Protein AF-A0A7S3W1P3-F1 (afdb_monomer)

Radius of gyration: 16.98 Å; Cα contacts (8 Å, |Δi|>4): 413; chains: 1; bounding box: 38×38×61 Å

Secondary structure (DSSP, 8-state):
--PPEEEEEE-TTSSEEEEEE----S---TT--HHHHHHH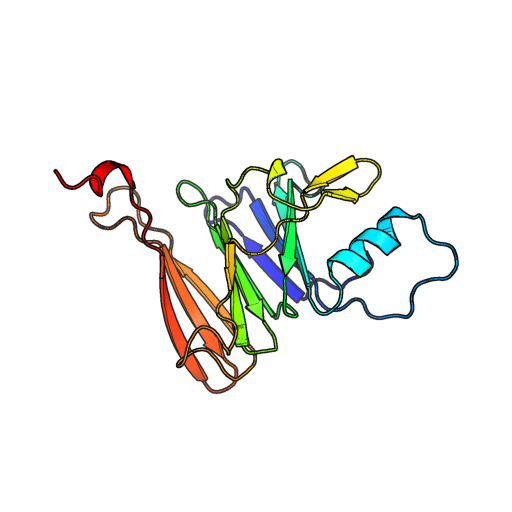HHTTTSEEEEEEETTBTTS-SEEEEESS-EEEEEE--SS--EEEEEETTS-EEEEETTS-GGGSEEEEETTEEEEEEPPSEE--TTT-TTS--S-EEEEEEEPPPTT-S---EEEEEEETT--EEEEEE----GGGG---

Organism: NCBI:txid141414

Nearest PDB structures (foldseek):
  8rgh-assembly1_C  TM=8.452E-01  e=3.380E-10  Homo sapiens
  8j07-assembly1_m2  TM=7.632E-01  e=1.599E-07  Homo sapiens
  7kzn-assembly1_D  TM=7.803E-01  e=1.690E-07  Chlamydomonas reinhardtii
  8glv-assembly1_Aa  TM=7.795E-01  e=3.288E-07  Chlamydomonas reinhardtii
  8bx8-assembly1_E  TM=7.200E-01  e=1.599E-07  Tetrahymena thermophila

Sequence (180 aa):
DARPPVDVAFTADGGSTLVAYGLHDGELPKGKKREDVAMRRACSGGGLLAVWIVHQPTSPWQLLRALGLPTRCAITSTPCRVAFAGSADGSIQMWDLREAGSRHESVMVGGERMALRSPTFCSDGGSLSHGHEAPVVALEVTEPIPGAETTDLVLSSMDASGKLIVWQLLEGDLSLLSLE

Structure (mmCIF, N/CA/C/O backbone):
data_AF-A0A7S3W1P3-F1
#
_entry.id   AF-A0A7S3W1P3-F1
#
loop_
_atom_site.group_PDB
_atom_site.id
_atom_site.type_symbol
_atom_site.label_atom_id
_atom_site.label_alt_id
_atom_site.label_comp_id
_atom_site.label_asym_id
_atom_site.label_entity_id
_atom_site.label_seq_id
_atom_site.pdbx_PDB_ins_code
_atom_site.Cartn_x
_atom_site.Cartn_y
_atom_site.Cartn_z
_atom_site.occupancy
_atom_site.B_iso_or_equiv
_atom_site.auth_seq_id
_atom_site.auth_comp_id
_atom_site.auth_asym_id
_atom_site.auth_atom_id
_atom_site.pdbx_PDB_model_num
ATOM 1 N N . ASP A 1 1 ? -2.086 5.167 -17.890 1.00 60.88 1 ASP A N 1
ATOM 2 C CA . ASP A 1 1 ? -0.736 4.578 -18.017 1.00 60.88 1 ASP A CA 1
ATOM 3 C C . ASP A 1 1 ? -0.888 3.062 -18.129 1.00 60.88 1 ASP A C 1
ATOM 5 O O . ASP A 1 1 ? -1.628 2.515 -17.330 1.00 60.88 1 ASP A O 1
ATOM 9 N N . ALA A 1 2 ? -0.322 2.378 -19.129 1.00 71.62 2 ALA A N 1
ATOM 10 C CA . ALA A 1 2 ? -0.597 0.944 -19.372 1.00 71.62 2 ALA A CA 1
ATOM 11 C C . ALA A 1 2 ? 0.160 0.008 -18.402 1.00 71.62 2 ALA A C 1
ATOM 13 O O . ALA A 1 2 ? 0.767 -0.970 -18.818 1.00 71.62 2 ALA A O 1
ATOM 14 N N . ARG A 1 3 ? 0.203 0.362 -17.113 1.00 85.12 3 ARG A N 1
ATOM 15 C CA . ARG A 1 3 ? 0.816 -0.463 -16.067 1.00 85.12 3 ARG A CA 1
ATOM 16 C C . ARG A 1 3 ? -0.144 -1.605 -15.712 1.00 85.12 3 ARG A C 1
ATOM 18 O O . ARG A 1 3 ? -1.329 -1.325 -15.512 1.00 85.12 3 ARG A O 1
ATOM 25 N N . PRO A 1 4 ? 0.321 -2.859 -15.624 1.00 89.06 4 PRO A N 1
ATOM 26 C CA . PRO A 1 4 ? -0.531 -3.958 -15.202 1.00 89.06 4 PRO A CA 1
ATOM 27 C C . PRO A 1 4 ? -0.864 -3.826 -13.706 1.00 89.06 4 PRO A C 1
ATOM 29 O O . PRO A 1 4 ? 0.009 -3.423 -12.925 1.00 89.06 4 PRO A O 1
ATOM 32 N N . PRO A 1 5 ? -2.098 -4.152 -13.285 1.00 94.44 5 PRO A N 1
ATOM 33 C CA . PRO A 1 5 ? -2.394 -4.334 -11.872 1.00 94.44 5 PRO A CA 1
ATOM 34 C C . PRO A 1 5 ? -1.623 -5.554 -11.352 1.00 94.44 5 PRO A C 1
ATOM 36 O O . PRO A 1 5 ? -1.561 -6.584 -12.022 1.00 94.44 5 PRO A O 1
ATOM 39 N N . VAL A 1 6 ? -1.020 -5.421 -10.174 1.00 95.62 6 VAL A N 1
ATOM 40 C CA . VAL A 1 6 ? -0.221 -6.479 -9.528 1.00 95.62 6 VAL A CA 1
ATOM 41 C C . VAL A 1 6 ? -0.841 -6.970 -8.228 1.00 95.62 6 VAL A C 1
ATOM 43 O O . VAL A 1 6 ? -0.583 -8.102 -7.831 1.00 95.62 6 VAL A O 1
ATOM 46 N N . ASP A 1 7 ? -1.665 -6.137 -7.592 1.00 97.94 7 ASP A N 1
ATOM 47 C CA . ASP A 1 7 ? -2.426 -6.501 -6.405 1.00 97.94 7 ASP A CA 1
ATOM 48 C C . ASP A 1 7 ? -3.646 -5.587 -6.225 1.00 97.94 7 ASP A C 1
ATOM 50 O O . ASP A 1 7 ? -3.702 -4.482 -6.783 1.00 97.94 7 ASP A O 1
ATOM 54 N N . VAL A 1 8 ? -4.624 -6.057 -5.452 1.00 97.56 8 VAL A N 1
ATOM 55 C CA . VAL A 1 8 ? -5.847 -5.322 -5.130 1.00 97.56 8 VAL A CA 1
ATOM 56 C C . VAL A 1 8 ? -6.277 -5.589 -3.689 1.00 97.56 8 VAL A C 1
ATOM 58 O O . VAL A 1 8 ? -6.327 -6.734 -3.253 1.00 97.56 8 VAL A O 1
ATOM 61 N N . ALA A 1 9 ? -6.645 -4.532 -2.970 1.00 97.50 9 ALA A N 1
ATOM 62 C CA . ALA A 1 9 ? -7.161 -4.604 -1.608 1.00 97.50 9 ALA A CA 1
ATOM 63 C C . ALA A 1 9 ? -8.474 -3.829 -1.474 1.00 97.50 9 ALA A C 1
ATOM 65 O O . ALA A 1 9 ? -8.728 -2.874 -2.210 1.00 97.50 9 ALA A O 1
ATOM 66 N N . PHE A 1 10 ? -9.302 -4.225 -0.514 1.00 95.50 10 PHE A N 1
ATOM 67 C CA . PHE A 1 10 ? -10.610 -3.628 -0.257 1.00 95.50 10 PHE A CA 1
ATOM 68 C C . PHE A 1 10 ? -10.660 -3.099 1.168 1.00 95.50 10 PHE A C 1
ATOM 70 O O . PHE A 1 10 ? -10.091 -3.709 2.071 1.00 95.50 10 PHE A O 1
ATOM 77 N N . THR A 1 11 ? -11.357 -1.985 1.367 1.00 94.44 11 THR A N 1
ATOM 78 C CA . THR A 1 11 ? -11.706 -1.534 2.715 1.00 94.44 11 THR A CA 1
ATOM 79 C C . THR A 1 11 ? -12.702 -2.505 3.349 1.00 94.44 11 THR A C 1
ATOM 81 O O . THR A 1 11 ? -13.508 -3.115 2.643 1.00 94.44 11 THR A O 1
ATOM 84 N N . ALA A 1 12 ? -12.684 -2.636 4.679 1.00 89.75 12 ALA A N 1
ATOM 85 C CA . ALA A 1 12 ? -13.577 -3.551 5.398 1.00 89.75 12 ALA A CA 1
ATOM 86 C C . ALA A 1 12 ? -15.075 -3.271 5.148 1.00 89.75 12 ALA A C 1
ATOM 88 O O . ALA A 1 12 ? -15.893 -4.189 5.135 1.00 89.75 12 ALA A O 1
ATOM 89 N N . ASP A 1 13 ? -15.430 -2.006 4.901 1.00 90.12 13 ASP A N 1
ATOM 90 C CA . ASP A 1 13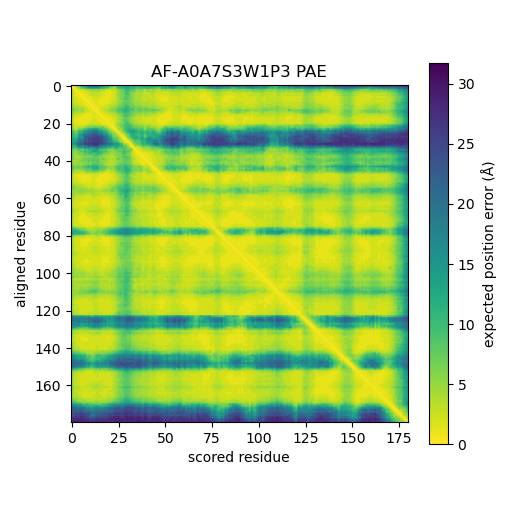 ? -16.787 -1.568 4.552 1.00 90.12 13 ASP A CA 1
ATOM 91 C C . ASP A 1 13 ? -17.176 -1.827 3.080 1.00 90.12 13 ASP A C 1
ATOM 93 O O . ASP A 1 13 ? -18.323 -1.601 2.694 1.00 90.12 13 ASP A O 1
ATOM 97 N N . GLY A 1 14 ? -16.235 -2.272 2.239 1.00 89.81 14 GLY A N 1
ATOM 98 C CA . GLY A 1 14 ? -16.427 -2.494 0.805 1.00 89.81 14 GLY A CA 1
ATOM 99 C C . GLY A 1 14 ? -16.652 -1.222 -0.023 1.00 89.81 14 GLY A C 1
ATOM 100 O O . GLY A 1 14 ? -16.982 -1.317 -1.205 1.00 89.81 14 GLY A O 1
ATOM 101 N N . GLY A 1 15 ? -16.499 -0.030 0.561 1.00 91.94 15 GLY A N 1
ATOM 102 C CA . GLY A 1 15 ? -16.766 1.242 -0.114 1.00 91.94 15 GLY A CA 1
ATOM 103 C C . GLY A 1 15 ? -15.652 1.686 -1.063 1.00 91.94 15 GLY A C 1
ATOM 104 O O . GLY A 1 15 ? -15.905 2.440 -2.010 1.00 91.94 15 GLY A O 1
ATOM 105 N N . SER A 1 16 ? -14.420 1.229 -0.824 1.00 94.56 16 SER A N 1
ATOM 106 C CA . SER A 1 16 ? -13.240 1.609 -1.599 1.00 94.56 16 SER A CA 1
ATOM 107 C C . SER A 1 16 ? -12.328 0.423 -1.905 1.00 94.56 16 SER A C 1
ATOM 109 O O . SER A 1 16 ? -12.284 -0.580 -1.193 1.00 94.56 16 SER A O 1
ATOM 111 N N . THR A 1 17 ? -11.555 0.572 -2.974 1.00 96.62 17 THR A N 1
ATOM 112 C CA . THR A 1 17 ? -10.569 -0.408 -3.427 1.00 96.62 17 THR A CA 1
ATOM 113 C C . THR A 1 17 ? -9.237 0.287 -3.663 1.00 96.62 17 THR A C 1
ATOM 115 O O . THR A 1 17 ? -9.187 1.347 -4.284 1.00 96.62 17 THR A O 1
ATOM 118 N N . LEU A 1 18 ? -8.148 -0.318 -3.207 1.00 98.06 18 LEU A N 1
ATOM 119 C CA . LEU A 1 18 ? -6.789 0.077 -3.547 1.00 98.06 18 LEU A CA 1
ATOM 120 C C . LEU A 1 18 ? -6.264 -0.871 -4.619 1.00 98.06 18 LEU A C 1
ATOM 122 O O . LEU A 1 18 ? -6.257 -2.081 -4.423 1.00 98.06 18 LEU A O 1
ATOM 126 N N . VAL A 1 19 ? -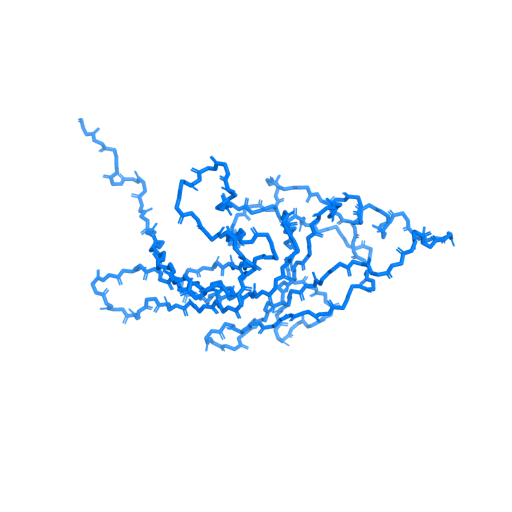5.820 -0.326 -5.746 1.00 97.69 19 VAL A N 1
ATOM 127 C CA . VAL A 1 19 ? -5.183 -1.107 -6.810 1.00 97.69 19 VAL A CA 1
ATOM 128 C C . VAL A 1 19 ? -3.723 -0.705 -6.891 1.00 97.69 19 VAL A C 1
ATOM 130 O O . VAL A 1 19 ? -3.421 0.474 -7.090 1.00 97.69 19 VAL A O 1
ATOM 133 N N . ALA A 1 20 ? -2.825 -1.678 -6.763 1.00 97.31 20 ALA A N 1
ATOM 134 C CA . ALA A 1 20 ? -1.402 -1.492 -6.991 1.00 97.31 20 ALA A CA 1
ATOM 135 C C . ALA A 1 20 ? -1.049 -1.825 -8.441 1.00 97.31 20 ALA A C 1
ATOM 137 O O . ALA A 1 20 ? -1.462 -2.852 -8.982 1.00 97.31 20 ALA A O 1
ATOM 138 N N . TYR A 1 21 ? -0.251 -0.965 -9.066 1.00 94.25 21 TYR A N 1
ATOM 139 C CA . TYR A 1 21 ? 0.207 -1.115 -10.439 1.00 94.25 21 TYR A CA 1
ATOM 140 C C . TYR A 1 21 ? 1.722 -1.288 -10.482 1.00 94.25 21 TYR A C 1
ATOM 142 O O . TYR A 1 21 ? 2.475 -0.527 -9.865 1.00 94.25 21 TYR A O 1
ATOM 150 N N . GLY A 1 22 ? 2.156 -2.282 -11.253 1.00 86.31 22 GLY A N 1
ATOM 151 C CA . GLY A 1 22 ? 3.559 -2.643 -11.396 1.00 86.31 22 GLY A CA 1
ATOM 152 C C . GLY A 1 22 ? 4.363 -1.679 -12.270 1.00 86.31 22 GLY A C 1
ATOM 153 O O . GLY A 1 22 ? 3.968 -0.539 -12.557 1.00 86.31 22 GLY A O 1
ATOM 154 N N . LEU A 1 23 ? 5.523 -2.165 -12.715 1.00 82.62 23 LEU A N 1
ATOM 155 C CA . LEU A 1 23 ? 6.358 -1.451 -13.673 1.00 82.62 23 LEU A CA 1
ATOM 156 C C . LEU A 1 23 ? 5.555 -1.188 -14.950 1.00 82.62 23 LEU A C 1
ATOM 158 O O . LEU A 1 23 ? 4.771 -2.019 -15.411 1.00 82.62 23 LEU A O 1
ATOM 162 N N . HIS A 1 24 ? 5.773 -0.023 -15.542 1.00 74.06 24 HIS A N 1
ATOM 163 C CA . HIS A 1 24 ? 5.350 0.176 -16.911 1.00 74.06 24 HIS A CA 1
ATOM 164 C C . HIS A 1 24 ? 6.253 -0.641 -17.842 1.00 74.06 24 HIS A C 1
ATOM 166 O O . HIS A 1 24 ? 7.443 -0.352 -17.933 1.00 74.06 24 HIS A O 1
ATOM 172 N N . ASP A 1 25 ? 5.693 -1.638 -18.521 1.00 61.28 25 ASP A N 1
ATOM 173 C CA . ASP A 1 25 ? 6.418 -2.419 -19.520 1.00 61.28 25 ASP A CA 1
ATOM 174 C C . ASP A 1 25 ? 6.366 -1.681 -20.871 1.00 61.28 25 ASP A C 1
ATOM 176 O O . ASP A 1 25 ? 5.295 -1.509 -21.458 1.00 61.28 25 ASP A O 1
ATOM 180 N N . GLY A 1 26 ? 7.506 -1.146 -21.321 1.00 59.91 26 GLY A N 1
ATOM 181 C CA . GLY A 1 26 ? 7.652 -0.534 -22.647 1.00 59.91 26 GLY A CA 1
ATOM 182 C C . GLY A 1 26 ? 8.425 0.790 -22.701 1.00 59.91 26 GLY A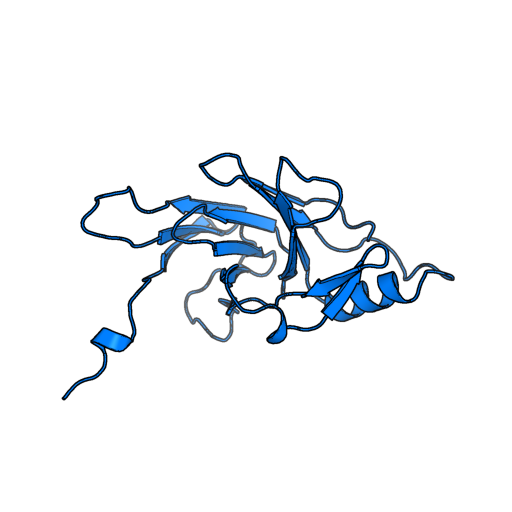 C 1
ATOM 183 O O . GLY A 1 26 ? 8.404 1.604 -21.773 1.00 59.91 26 GLY A O 1
ATOM 184 N N . GLU A 1 27 ? 9.082 1.035 -23.844 1.00 54.19 27 GLU A N 1
ATOM 185 C CA . GLU A 1 27 ? 9.690 2.332 -24.170 1.00 54.19 27 GLU A CA 1
ATOM 186 C C . GLU A 1 27 ? 8.647 3.464 -24.126 1.00 54.19 27 GLU A C 1
ATOM 188 O O . GLU A 1 27 ? 7.456 3.252 -24.364 1.00 54.19 27 GLU A O 1
ATOM 193 N N . LEU A 1 28 ? 9.088 4.697 -23.844 1.00 54.19 28 LEU A N 1
ATOM 194 C CA . LEU A 1 28 ? 8.260 5.903 -23.970 1.00 54.19 28 LEU A CA 1
ATOM 195 C C . LEU A 1 28 ? 7.605 5.939 -25.370 1.00 54.19 28 LEU A C 1
ATOM 197 O O . LEU A 1 28 ? 8.324 6.111 -26.356 1.00 54.19 28 LEU A O 1
ATOM 201 N N . PRO A 1 29 ? 6.268 5.813 -25.505 1.00 48.00 29 PRO A N 1
ATOM 202 C CA . PRO A 1 29 ? 5.630 5.812 -26.810 1.00 48.00 29 PRO A CA 1
ATOM 203 C C . PRO A 1 29 ? 5.873 7.149 -27.501 1.00 48.00 29 PRO A C 1
ATOM 205 O O . PRO A 1 29 ? 5.568 8.213 -26.950 1.00 48.00 29 PRO A O 1
ATOM 208 N N . LYS A 1 30 ? 6.406 7.103 -28.722 1.00 42.78 30 LYS A N 1
ATOM 209 C CA . LYS A 1 30 ? 6.560 8.288 -29.568 1.00 42.78 30 LYS A CA 1
ATOM 210 C C . LYS A 1 30 ? 5.165 8.860 -29.866 1.00 42.78 30 LYS A C 1
ATOM 212 O O . LYS A 1 30 ? 4.344 8.184 -30.474 1.00 42.78 30 LYS A O 1
ATOM 217 N N . GLY A 1 31 ? 4.896 10.094 -29.422 1.00 57.03 31 GLY A N 1
ATOM 218 C CA . GLY A 1 31 ? 3.680 10.846 -29.777 1.00 57.03 31 GLY A CA 1
ATOM 219 C C . GLY A 1 31 ? 2.560 10.950 -28.726 1.00 57.03 31 GLY A C 1
ATOM 220 O O . GLY A 1 31 ? 1.442 11.302 -29.093 1.00 57.03 31 GLY A O 1
ATOM 221 N N . LYS A 1 32 ? 2.800 10.673 -27.434 1.00 59.12 32 LYS A N 1
ATOM 222 C CA . LYS A 1 32 ? 1.751 10.766 -26.391 1.00 59.12 32 LYS A CA 1
ATOM 223 C C . LYS A 1 32 ? 1.517 12.170 -25.815 1.00 59.12 32 LYS A C 1
ATOM 225 O O . LYS A 1 32 ? 2.412 13.013 -25.786 1.00 59.12 32 LYS A O 1
ATOM 230 N N . LYS A 1 33 ? 0.295 12.382 -25.299 1.00 62.25 33 LYS A N 1
ATOM 231 C CA . LYS A 1 33 ? -0.122 13.577 -24.547 1.00 62.25 33 LYS A CA 1
ATOM 232 C C . LYS A 1 33 ? 0.854 13.854 -23.394 1.00 62.25 33 LYS A C 1
ATOM 234 O O . LYS A 1 33 ? 1.273 12.936 -22.693 1.00 62.25 33 LYS A O 1
ATOM 239 N N . ARG A 1 34 ? 1.175 15.135 -23.176 1.00 72.00 34 ARG A N 1
ATOM 240 C CA . ARG A 1 34 ? 2.114 15.646 -22.152 1.00 72.00 34 ARG A CA 1
ATOM 241 C C . ARG A 1 34 ? 1.889 15.059 -20.747 1.00 72.00 34 ARG A C 1
ATOM 243 O O . ARG A 1 34 ? 2.848 14.902 -19.997 1.00 72.00 34 ARG A O 1
ATOM 250 N N . GLU A 1 35 ? 0.644 14.725 -20.419 1.00 75.19 35 GLU A N 1
ATOM 251 C CA . GLU A 1 35 ? 0.215 14.155 -19.136 1.00 75.19 35 GLU A CA 1
ATOM 252 C C . GLU A 1 35 ? 0.792 12.756 -18.849 1.00 75.19 35 GLU A C 1
ATOM 254 O O . GLU A 1 35 ? 1.353 12.535 -17.777 1.00 75.19 35 GLU A O 1
ATOM 259 N N . ASP A 1 36 ? 0.779 11.846 -19.829 1.00 73.69 36 ASP A N 1
ATOM 260 C CA . ASP A 1 36 ? 1.295 10.477 -19.665 1.00 73.69 36 ASP A CA 1
ATOM 261 C C . ASP A 1 36 ? 2.809 10.479 -19.394 1.00 73.69 36 ASP A C 1
ATOM 263 O O . ASP A 1 36 ? 3.324 9.683 -18.610 1.00 73.69 36 ASP A O 1
ATOM 267 N N . VAL A 1 37 ? 3.537 11.396 -20.036 1.00 76.94 37 VAL A N 1
ATOM 268 C CA . VAL A 1 37 ? 4.985 11.555 -19.843 1.00 76.94 37 VAL A CA 1
ATOM 269 C C . VAL A 1 37 ? 5.290 12.127 -18.459 1.00 76.94 37 VAL A C 1
ATOM 271 O O . VAL A 1 37 ? 6.243 11.684 -17.816 1.00 76.94 37 VAL A O 1
ATOM 274 N N . ALA A 1 38 ? 4.488 13.086 -17.986 1.00 80.62 38 ALA A N 1
ATOM 275 C CA . ALA A 1 38 ? 4.641 13.662 -16.653 1.00 80.62 38 ALA A CA 1
ATOM 276 C C . ALA A 1 38 ? 4.426 12.604 -15.562 1.00 80.62 38 ALA A C 1
ATOM 278 O O . ALA A 1 38 ? 5.283 12.452 -14.695 1.00 80.62 38 ALA A O 1
ATOM 279 N N . MET A 1 39 ? 3.357 11.807 -15.668 1.00 82.25 39 MET A N 1
ATOM 280 C CA . MET A 1 39 ? 3.063 10.729 -14.719 1.00 82.25 39 MET A CA 1
ATOM 281 C C . MET A 1 39 ? 4.202 9.704 -14.632 1.00 82.25 39 MET A C 1
ATOM 283 O O . MET A 1 39 ? 4.603 9.280 -13.551 1.00 82.25 39 MET A O 1
ATOM 287 N N . ARG A 1 40 ? 4.786 9.337 -15.776 1.00 79.81 40 ARG A N 1
ATOM 288 C CA . ARG A 1 40 ? 5.918 8.400 -15.822 1.00 79.81 40 ARG A CA 1
ATOM 289 C C . ARG A 1 40 ? 7.168 8.940 -15.160 1.00 79.81 40 ARG A C 1
ATOM 291 O O . ARG A 1 40 ? 7.831 8.196 -14.451 1.00 79.81 40 ARG A O 1
ATOM 298 N N . ARG A 1 41 ? 7.491 10.214 -15.396 1.00 81.44 41 ARG A N 1
ATOM 299 C CA . ARG A 1 41 ? 8.628 10.869 -14.739 1.00 81.44 41 ARG A CA 1
ATOM 300 C C . ARG A 1 41 ? 8.415 10.932 -13.234 1.00 81.44 41 ARG A C 1
ATOM 302 O O . ARG A 1 41 ? 9.330 10.609 -12.488 1.00 81.44 41 ARG A O 1
ATOM 309 N N . ALA A 1 42 ? 7.206 11.290 -12.812 1.00 82.44 42 ALA A N 1
ATOM 310 C CA . ALA A 1 42 ? 6.873 11.402 -11.402 1.00 82.44 42 ALA A CA 1
ATOM 311 C C . ALA A 1 42 ? 6.927 10.048 -10.673 1.00 82.44 42 ALA A C 1
ATOM 313 O O . ALA A 1 42 ? 7.260 10.019 -9.495 1.00 82.44 42 ALA A O 1
ATOM 314 N N . CYS A 1 43 ? 6.662 8.936 -11.368 1.00 83.25 43 CYS A N 1
ATOM 315 C CA . CYS A 1 43 ? 6.777 7.562 -10.858 1.00 83.25 43 CYS A CA 1
ATOM 316 C C . CYS A 1 43 ? 8.032 6.828 -11.379 1.00 83.25 43 CYS A C 1
ATOM 318 O O . CYS A 1 43 ? 8.014 5.603 -11.520 1.00 83.25 43 CYS A O 1
ATOM 320 N N . SER A 1 44 ? 9.095 7.551 -11.745 1.00 80.31 44 SER A N 1
ATOM 321 C CA . SER A 1 44 ? 10.331 6.945 -12.253 1.00 80.31 44 SER A CA 1
ATOM 322 C C . SER A 1 44 ? 11.047 6.180 -11.140 1.00 80.31 44 SER A C 1
ATOM 324 O O . SER A 1 44 ? 11.2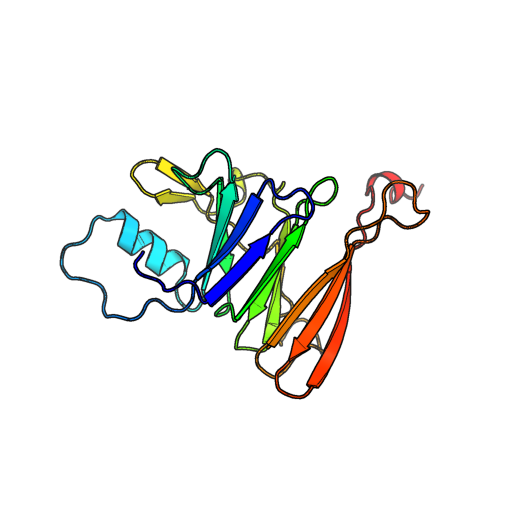97 6.740 -10.079 1.00 80.31 44 SER A O 1
ATOM 326 N N . GLY A 1 45 ? 11.397 4.915 -11.387 1.00 76.75 45 GLY A N 1
ATOM 327 C CA . GLY A 1 45 ? 12.059 4.050 -10.399 1.00 76.75 45 GLY A CA 1
ATOM 328 C C . GLY A 1 45 ? 11.120 3.393 -9.382 1.00 76.75 45 GLY A C 1
ATOM 329 O O . GLY A 1 45 ? 11.572 2.537 -8.633 1.00 76.75 45 GLY A O 1
ATOM 330 N N . GLY A 1 46 ? 9.825 3.725 -9.407 1.00 85.50 46 GLY A N 1
ATOM 331 C CA . GLY A 1 46 ? 8.836 3.199 -8.473 1.00 85.50 46 GLY A CA 1
ATOM 332 C C . GLY A 1 46 ? 7.496 2.842 -9.121 1.00 85.50 46 GLY A C 1
ATOM 333 O O . GLY A 1 46 ? 7.354 2.715 -10.346 1.00 85.50 46 GLY A O 1
ATOM 334 N N . GLY A 1 47 ? 6.491 2.647 -8.275 1.00 90.31 47 GLY A N 1
ATOM 335 C CA . GLY A 1 47 ? 5.157 2.217 -8.673 1.00 90.31 47 GLY A CA 1
ATOM 336 C C . GLY A 1 47 ? 4.077 3.286 -8.567 1.00 90.31 47 GLY A C 1
ATOM 337 O O . GLY A 1 47 ? 4.308 4.452 -8.236 1.00 90.31 47 GLY A O 1
ATOM 338 N N . LEU A 1 48 ? 2.859 2.845 -8.853 1.00 94.69 48 LEU A N 1
ATOM 339 C CA . LEU A 1 48 ? 1.647 3.635 -8.719 1.00 94.69 48 LEU A CA 1
ATOM 340 C C . LEU A 1 48 ? 0.610 2.796 -7.984 1.00 94.69 48 LEU A C 1
ATOM 342 O O . LEU A 1 48 ? 0.436 1.625 -8.305 1.00 94.69 48 LEU A O 1
ATOM 346 N N . LEU A 1 49 ? -0.113 3.402 -7.055 1.00 97.00 49 LEU A N 1
ATOM 347 C CA . LEU A 1 49 ? -1.360 2.862 -6.543 1.00 97.00 49 LEU A CA 1
ATOM 348 C C . LEU A 1 49 ? -2.480 3.870 -6.786 1.00 97.00 49 LEU A C 1
ATOM 350 O O . LEU A 1 49 ? -2.246 5.080 -6.848 1.00 97.00 49 LEU A O 1
ATOM 354 N N . ALA A 1 50 ? -3.700 3.373 -6.931 1.00 96.44 50 ALA A N 1
ATOM 355 C CA . ALA A 1 50 ? -4.881 4.214 -7.042 1.00 96.44 50 ALA A CA 1
ATOM 356 C C . ALA A 1 50 ? -5.967 3.732 -6.088 1.00 96.44 50 ALA A C 1
ATOM 358 O O . ALA A 1 50 ? -6.273 2.539 -6.036 1.00 96.44 50 ALA A O 1
ATOM 359 N N . VAL A 1 51 ? -6.555 4.680 -5.364 1.00 96.81 51 VAL A N 1
ATOM 360 C CA . VAL A 1 51 ? -7.745 4.448 -4.547 1.00 96.81 51 VAL A CA 1
ATOM 361 C C . VAL A 1 51 ? -8.962 4.731 -5.412 1.00 96.81 51 VAL A C 1
ATOM 363 O O . VAL A 1 51 ? -9.096 5.823 -5.964 1.00 96.81 51 VAL A O 1
ATOM 366 N N . TRP A 1 52 ? -9.853 3.758 -5.513 1.00 95.94 52 TRP A N 1
ATOM 367 C CA . TRP A 1 52 ? -11.103 3.829 -6.253 1.00 95.94 52 TRP A CA 1
ATOM 368 C C . TRP A 1 52 ? -12.270 3.779 -5.284 1.00 95.94 52 TRP A C 1
ATOM 370 O O . TRP A 1 52 ? -12.266 2.989 -4.344 1.00 95.94 52 TRP A O 1
ATOM 380 N N . ILE A 1 53 ? -13.282 4.601 -5.539 1.00 94.25 53 ILE A N 1
ATOM 381 C CA . ILE A 1 53 ? -14.554 4.529 -4.826 1.00 94.25 53 ILE A CA 1
ATOM 382 C C . ILE A 1 53 ? -15.484 3.644 -5.649 1.00 94.25 53 ILE A C 1
ATOM 384 O O . ILE A 1 53 ? -15.749 3.940 -6.815 1.00 94.25 53 ILE A O 1
ATOM 388 N N . VAL A 1 54 ? -16.003 2.573 -5.046 1.00 93.25 54 VAL A N 1
ATOM 389 C CA . VAL A 1 54 ? -16.783 1.545 -5.762 1.00 93.25 54 VAL A CA 1
ATOM 390 C C . VAL A 1 54 ? -18.023 2.145 -6.431 1.00 93.25 54 VAL A C 1
ATOM 392 O O . VAL A 1 54 ? -18.363 1.795 -7.558 1.00 93.25 54 VAL A O 1
ATOM 395 N N . HIS A 1 55 ? -18.663 3.113 -5.776 1.00 91.62 55 HIS A N 1
ATOM 396 C CA . HIS A 1 55 ? -19.848 3.790 -6.302 1.00 91.62 55 HIS A CA 1
ATOM 397 C C . HIS A 1 55 ? -19.537 4.967 -7.255 1.00 91.62 55 HIS A C 1
ATOM 399 O O . HIS A 1 55 ? -20.467 5.595 -7.759 1.00 91.62 55 HIS A O 1
ATOM 405 N N . GLN A 1 56 ? -18.259 5.291 -7.505 1.00 91.56 56 GLN A N 1
ATOM 406 C CA . GLN A 1 56 ? -17.808 6.341 -8.437 1.00 91.56 56 GLN A CA 1
ATOM 407 C C . GLN A 1 56 ? -16.527 5.911 -9.193 1.00 91.56 56 GLN A C 1
ATOM 409 O O . GLN A 1 56 ? -15.450 6.457 -8.955 1.00 91.56 56 GLN A O 1
ATOM 414 N N . PRO A 1 57 ? -16.614 4.947 -10.130 1.00 88.19 57 PRO A N 1
ATOM 415 C CA . PRO A 1 57 ? -15.438 4.333 -10.757 1.00 88.19 57 PRO A CA 1
ATOM 416 C C . PRO A 1 57 ? -14.883 5.102 -11.973 1.00 88.19 57 PRO A C 1
ATOM 418 O O . PRO A 1 57 ? -13.979 4.615 -12.645 1.00 88.19 57 PRO A O 1
ATOM 421 N N . THR A 1 58 ? -15.431 6.271 -12.318 1.00 88.06 58 THR A N 1
ATOM 422 C CA . THR A 1 58 ? -15.065 7.009 -13.546 1.00 88.06 58 THR A CA 1
ATOM 423 C C . THR A 1 58 ? -13.653 7.584 -13.513 1.00 88.06 58 THR A C 1
ATOM 425 O O . THR A 1 58 ? -13.014 7.724 -14.554 1.00 88.06 58 THR A O 1
ATOM 428 N N . SER A 1 59 ? -13.160 7.913 -12.325 1.00 88.62 59 SER A N 1
ATOM 429 C CA . SER A 1 59 ? -11.798 8.371 -12.083 1.00 88.62 59 SER A CA 1
ATOM 430 C C . SER A 1 59 ? -11.363 7.904 -10.697 1.00 88.62 59 SER A C 1
ATOM 432 O O . SER A 1 59 ? -12.210 7.771 -9.811 1.00 88.62 59 SER A O 1
ATOM 434 N N . PRO A 1 60 ? -10.062 7.662 -10.478 1.00 92.94 60 PRO A N 1
ATOM 435 C CA . PRO A 1 60 ? -9.586 7.329 -9.148 1.00 92.94 60 PRO A CA 1
ATOM 436 C C . PRO A 1 60 ? -9.876 8.493 -8.200 1.00 92.94 60 PRO A C 1
ATOM 438 O O . PRO A 1 60 ? -9.849 9.659 -8.593 1.00 92.94 60 PRO A O 1
ATOM 441 N N . TRP A 1 61 ? -10.146 8.181 -6.939 1.00 93.62 61 TRP A N 1
ATOM 442 C CA . TRP A 1 61 ? -10.324 9.186 -5.899 1.00 93.62 61 TRP A CA 1
ATOM 443 C C . TRP A 1 61 ? -8.979 9.778 -5.470 1.00 93.62 61 TRP A C 1
ATOM 445 O O . TRP A 1 61 ? -8.862 10.986 -5.269 1.00 93.62 61 TRP A O 1
ATOM 455 N N . GLN A 1 62 ? -7.940 8.942 -5.374 1.00 95.38 62 GLN A N 1
ATOM 456 C CA . GLN A 1 62 ? -6.579 9.366 -5.039 1.00 95.38 62 GLN A CA 1
ATOM 457 C C . GLN A 1 62 ? -5.528 8.565 -5.807 1.00 95.38 62 GLN A C 1
ATOM 459 O O . GLN A 1 62 ? -5.719 7.383 -6.093 1.00 95.38 62 GLN A O 1
ATOM 464 N N . LEU A 1 63 ? -4.400 9.216 -6.104 1.00 96.00 63 LEU A N 1
ATOM 465 C CA . LEU A 1 63 ? -3.226 8.608 -6.726 1.00 96.00 63 LEU A CA 1
ATOM 466 C C . LEU 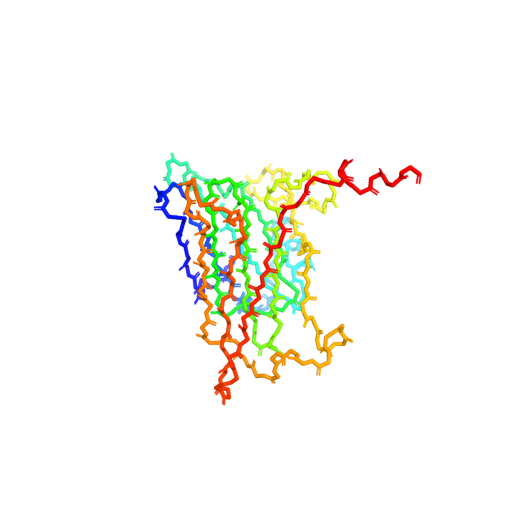A 1 63 ? -2.050 8.639 -5.756 1.00 96.00 63 LEU A C 1
ATOM 468 O O . LEU A 1 63 ? -1.722 9.689 -5.201 1.00 96.00 63 LEU A O 1
ATOM 472 N N . LEU A 1 64 ? -1.406 7.490 -5.585 1.00 97.25 64 LEU A N 1
ATOM 473 C CA . LEU A 1 64 ? -0.307 7.292 -4.650 1.00 97.25 64 LEU A CA 1
ATOM 474 C C . LEU A 1 64 ? 0.940 6.866 -5.428 1.00 97.25 64 LEU A C 1
ATOM 476 O O . LEU A 1 64 ? 0.948 5.848 -6.119 1.00 97.25 64 LEU A O 1
ATOM 480 N N . ARG A 1 65 ? 2.007 7.648 -5.329 1.00 95.12 65 ARG A N 1
ATOM 481 C CA . ARG A 1 65 ? 3.328 7.283 -5.833 1.00 95.12 65 ARG A CA 1
ATOM 482 C C . ARG A 1 65 ? 3.988 6.337 -4.844 1.00 95.12 65 ARG A C 1
ATOM 484 O O . ARG A 1 65 ? 4.205 6.735 -3.703 1.00 95.12 65 ARG A O 1
ATOM 491 N N . ALA A 1 66 ? 4.380 5.159 -5.319 1.00 94.56 66 ALA A N 1
ATOM 492 C CA . ALA A 1 66 ? 5.278 4.268 -4.599 1.00 94.56 66 ALA A CA 1
ATOM 493 C C . ALA A 1 66 ? 6.733 4.535 -5.000 1.00 94.56 66 ALA A C 1
ATOM 495 O O . ALA A 1 66 ? 7.023 4.744 -6.176 1.00 94.56 66 ALA A O 1
ATOM 496 N N . LEU A 1 67 ? 7.631 4.534 -4.019 1.00 92.50 67 LEU A N 1
ATOM 497 C CA . LEU A 1 67 ? 9.073 4.706 -4.189 1.00 92.50 67 LEU A CA 1
ATOM 498 C C . LEU A 1 67 ? 9.737 3.428 -4.720 1.00 92.50 67 LEU A C 1
ATOM 500 O O . LEU A 1 67 ? 10.609 3.522 -5.573 1.00 92.50 67 LEU A O 1
ATOM 504 N N . GLY A 1 68 ? 9.270 2.254 -4.283 1.00 91.44 68 GLY A N 1
ATOM 505 C CA . GLY A 1 68 ? 9.600 0.949 -4.863 1.00 91.44 68 GLY A CA 1
ATOM 506 C C . GLY A 1 68 ? 8.493 0.394 -5.770 1.00 91.44 68 GLY A C 1
ATOM 507 O O . GLY A 1 68 ? 7.404 0.967 -5.884 1.00 91.44 68 GLY A O 1
ATOM 508 N N . LEU A 1 69 ? 8.763 -0.742 -6.421 1.00 94.00 69 LEU A N 1
ATOM 509 C CA . LEU A 1 69 ? 7.754 -1.484 -7.184 1.00 94.00 69 LEU A CA 1
ATOM 510 C C . LEU A 1 69 ? 6.830 -2.246 -6.226 1.00 94.00 69 LEU A C 1
ATOM 512 O O . LEU A 1 69 ? 7.317 -3.155 -5.553 1.00 94.00 69 LEU A O 1
ATOM 516 N N . PRO A 1 70 ? 5.527 -1.921 -6.161 1.00 95.94 70 PRO A N 1
ATOM 517 C CA . PRO A 1 70 ? 4.614 -2.577 -5.243 1.00 95.94 70 PRO A CA 1
ATOM 518 C C . PRO A 1 70 ? 4.404 -4.035 -5.655 1.00 95.94 70 PRO A C 1
ATOM 520 O O . PRO A 1 70 ? 4.292 -4.353 -6.839 1.00 95.94 70 PRO A O 1
ATOM 523 N N . THR A 1 71 ? 4.329 -4.912 -4.665 1.00 97.12 71 THR A N 1
ATOM 524 C CA . THR A 1 71 ? 4.032 -6.344 -4.814 1.00 97.12 71 THR A CA 1
ATOM 525 C C . THR A 1 71 ? 2.767 -6.730 -4.063 1.00 97.12 71 THR A C 1
ATOM 527 O O . THR A 1 71 ? 2.036 -7.614 -4.510 1.00 97.12 71 THR A O 1
ATOM 530 N N . ARG A 1 72 ? 2.502 -6.067 -2.933 1.00 98.00 72 ARG A N 1
ATOM 531 C CA . ARG A 1 72 ? 1.302 -6.233 -2.112 1.00 98.00 72 ARG A CA 1
ATOM 532 C C . ARG A 1 72 ? 0.781 -4.888 -1.649 1.00 98.00 72 ARG A C 1
ATOM 534 O O . ARG A 1 72 ? 1.569 -3.964 -1.458 1.00 98.00 72 ARG A O 1
ATOM 541 N N . CYS A 1 73 ? -0.519 -4.782 -1.435 1.00 98.31 73 CYS A N 1
ATOM 542 C CA . CYS A 1 73 ? -1.146 -3.587 -0.898 1.00 98.31 73 CYS A CA 1
ATOM 543 C C . CYS A 1 73 ? -2.247 -3.926 0.107 1.00 98.31 73 CYS A C 1
ATOM 545 O O . CYS A 1 73 ? -2.824 -5.007 0.085 1.00 98.31 73 CYS A O 1
ATOM 547 N N . ALA A 1 74 ? -2.517 -2.984 1.003 1.00 97.69 74 ALA A N 1
ATOM 548 C CA . ALA A 1 74 ? -3.602 -3.059 1.971 1.00 97.69 74 ALA A CA 1
ATOM 549 C C . ALA A 1 74 ? -4.178 -1.654 2.178 1.00 97.69 74 ALA A C 1
ATOM 551 O O . ALA A 1 74 ? -3.473 -0.656 2.014 1.00 97.69 74 ALA A O 1
ATOM 552 N N . ILE A 1 75 ? -5.462 -1.562 2.509 1.00 96.94 75 ILE A N 1
ATOM 553 C CA . ILE A 1 75 ? -6.144 -0.289 2.746 1.00 96.94 75 ILE A CA 1
ATOM 554 C C . ILE A 1 75 ? -7.131 -0.449 3.888 1.00 96.94 75 ILE A C 1
ATOM 556 O O . ILE A 1 75 ? -7.783 -1.484 3.999 1.00 96.94 75 ILE A O 1
ATOM 560 N N . THR A 1 76 ? -7.246 0.587 4.706 1.00 93.94 76 THR A N 1
ATOM 561 C CA . THR A 1 76 ? -8.171 0.618 5.834 1.00 93.94 76 THR A CA 1
ATOM 562 C C . THR A 1 76 ? -9.313 1.598 5.623 1.00 93.94 76 THR A C 1
ATOM 564 O O . THR A 1 76 ? -9.224 2.559 4.849 1.00 93.94 76 THR A O 1
ATOM 567 N N . SER A 1 77 ? -10.423 1.311 6.294 1.00 87.69 77 SER A N 1
ATOM 568 C CA . SER A 1 77 ? -11.645 2.101 6.265 1.00 87.69 77 SER A CA 1
ATOM 569 C C . SER A 1 77 ? -11.638 3.211 7.332 1.00 87.69 77 SER A C 1
ATOM 571 O O . SER A 1 77 ? -10.597 3.685 7.772 1.00 87.69 77 SER A O 1
ATOM 573 N N . THR A 1 78 ? -12.807 3.732 7.701 1.00 78.00 78 THR A N 1
ATOM 574 C CA . THR A 1 78 ? -12.918 4.767 8.745 1.00 78.00 78 THR A CA 1
ATOM 575 C C . THR A 1 78 ? -12.891 4.091 10.127 1.00 78.00 78 THR A C 1
ATOM 577 O O . THR A 1 78 ? -13.570 3.081 10.282 1.00 78.00 78 THR A O 1
ATOM 580 N N . PRO A 1 79 ? -12.187 4.636 11.144 1.00 71.94 79 PRO A N 1
ATOM 581 C CA . PRO A 1 79 ? -11.632 5.997 11.232 1.00 71.94 79 PRO A CA 1
ATOM 582 C C . PRO A 1 79 ? -10.222 6.188 10.657 1.00 71.94 79 PRO A C 1
ATOM 584 O O . PRO A 1 79 ? -9.898 7.291 10.206 1.00 71.94 79 PRO A O 1
ATOM 587 N N . CYS A 1 80 ? -9.409 5.137 10.615 1.00 76.44 80 CYS A N 1
ATOM 588 C CA . CYS A 1 80 ? -8.013 5.218 10.202 1.00 76.44 80 CYS A CA 1
ATOM 589 C C . CYS A 1 80 ? -7.911 5.067 8.680 1.00 76.44 80 CYS A C 1
ATOM 591 O O . CYS A 1 80 ? -7.774 3.961 8.179 1.00 76.44 80 CYS A O 1
ATOM 593 N N . ARG A 1 81 ? -7.981 6.161 7.912 1.00 89.25 81 ARG A N 1
ATOM 594 C CA . ARG A 1 81 ? -7.876 6.105 6.438 1.00 89.25 81 ARG A CA 1
ATOM 595 C C . ARG A 1 81 ? -6.418 6.059 5.986 1.00 89.25 81 ARG A C 1
ATOM 597 O O . ARG A 1 81 ? -5.823 7.100 5.703 1.00 89.25 81 ARG A O 1
ATOM 604 N N . VAL A 1 82 ? -5.866 4.855 5.894 1.00 94.94 82 VAL A N 1
ATOM 605 C CA . VAL A 1 82 ? -4.456 4.619 5.574 1.00 94.94 82 VAL A CA 1
ATOM 606 C C . VAL A 1 82 ? -4.347 3.594 4.447 1.00 94.94 82 VAL A C 1
ATOM 608 O O . VAL A 1 82 ? -5.144 2.663 4.345 1.00 94.94 82 VAL A O 1
ATOM 611 N N . ALA A 1 83 ? -3.363 3.776 3.573 1.00 97.75 83 ALA A N 1
ATOM 612 C CA . ALA A 1 83 ? -2.968 2.773 2.592 1.00 97.75 83 ALA A CA 1
ATOM 613 C C . ALA A 1 83 ? -1.549 2.287 2.877 1.00 97.75 83 ALA A C 1
ATOM 615 O O . ALA A 1 83 ? -0.702 3.056 3.333 1.00 97.75 83 ALA A O 1
ATOM 616 N N . PHE A 1 84 ? -1.287 1.029 2.538 1.00 97.94 84 PHE A N 1
ATOM 617 C CA . PHE A 1 84 ? 0.009 0.383 2.675 1.00 97.94 84 PHE A CA 1
ATOM 618 C C . PHE A 1 84 ? 0.410 -0.306 1.378 1.00 97.94 84 PHE A C 1
ATOM 620 O O . PHE A 1 84 ? -0.436 -0.804 0.630 1.00 97.94 84 PHE A O 1
ATOM 627 N N . ALA A 1 85 ? 1.715 -0.380 1.143 1.00 98.06 85 ALA A N 1
ATOM 628 C CA . ALA A 1 85 ? 2.291 -1.178 0.077 1.00 98.06 85 ALA A CA 1
ATOM 629 C C . ALA A 1 85 ? 3.581 -1.843 0.546 1.00 98.06 85 ALA A C 1
ATOM 631 O O . ALA A 1 85 ? 4.465 -1.185 1.091 1.00 98.06 85 ALA A O 1
ATOM 632 N N . GLY A 1 86 ? 3.689 -3.141 0.288 1.00 97.25 86 GLY A N 1
ATOM 633 C CA . GLY A 1 86 ? 4.949 -3.865 0.312 1.00 97.25 86 GLY A CA 1
ATOM 634 C C . GLY A 1 86 ? 5.566 -3.854 -1.079 1.00 97.25 86 GLY A C 1
ATOM 635 O O . GLY A 1 86 ? 4.842 -3.890 -2.078 1.00 97.25 86 GLY A O 1
ATOM 636 N N . SER A 1 87 ? 6.890 -3.792 -1.142 1.00 95.69 87 SER A N 1
ATOM 637 C CA . SER A 1 87 ? 7.615 -3.598 -2.396 1.00 95.69 87 SER A CA 1
ATOM 638 C C . SER A 1 87 ? 8.570 -4.748 -2.706 1.00 95.69 87 SER A C 1
ATOM 640 O O . SER A 1 87 ? 8.951 -5.537 -1.837 1.00 95.69 87 SER A O 1
ATOM 642 N N . ALA A 1 88 ? 8.994 -4.824 -3.967 1.00 95.06 88 ALA A N 1
ATOM 643 C CA . ALA A 1 88 ? 9.934 -5.830 -4.455 1.00 95.06 88 ALA A CA 1
ATOM 644 C C . ALA A 1 88 ? 11.335 -5.723 -3.824 1.00 95.06 88 ALA A C 1
ATOM 646 O O . ALA A 1 88 ? 12.067 -6.705 -3.808 1.00 95.06 88 ALA A O 1
ATOM 647 N N . ASP A 1 89 ? 11.701 -4.553 -3.300 1.00 92.81 89 ASP A N 1
ATOM 648 C CA . ASP A 1 89 ? 12.958 -4.311 -2.583 1.00 92.81 89 ASP A CA 1
ATOM 649 C C . ASP A 1 89 ? 12.856 -4.557 -1.065 1.00 92.81 89 ASP A C 1
ATOM 651 O O . ASP A 1 89 ? 13.823 -4.324 -0.347 1.00 92.81 89 ASP A O 1
ATOM 655 N N . GLY A 1 90 ? 11.699 -5.012 -0.570 1.00 94.38 90 GLY A N 1
ATOM 656 C CA . GLY A 1 90 ? 11.442 -5.217 0.858 1.00 94.38 90 GLY A CA 1
ATOM 657 C C . GLY A 1 90 ? 10.875 -3.992 1.584 1.00 94.38 90 GLY A C 1
ATOM 658 O O . GLY A 1 90 ? 10.454 -4.099 2.733 1.00 94.38 90 GLY A O 1
ATOM 659 N N . SER A 1 91 ? 10.785 -2.825 0.942 1.00 94.75 91 SER A N 1
ATOM 660 C CA . SER A 1 91 ? 10.244 -1.639 1.612 1.00 94.75 91 SER A CA 1
ATOM 661 C C . SER A 1 91 ? 8.734 -1.742 1.873 1.00 94.75 91 SER A C 1
ATOM 663 O O . SER A 1 91 ? 7.949 -2.147 1.007 1.00 94.75 91 SER A O 1
ATOM 665 N N . ILE A 1 92 ? 8.332 -1.320 3.072 1.00 96.38 92 ILE A N 1
ATOM 666 C CA . ILE A 1 92 ? 6.957 -1.040 3.480 1.00 96.38 92 ILE A CA 1
ATOM 667 C C . ILE A 1 92 ? 6.733 0.464 3.373 1.00 96.38 92 ILE A C 1
ATOM 669 O O . ILE A 1 92 ? 7.453 1.265 3.964 1.00 96.38 92 ILE A O 1
ATOM 673 N N . GLN A 1 93 ? 5.721 0.849 2.611 1.00 96.38 93 GLN A N 1
ATOM 674 C CA . GLN A 1 93 ? 5.337 2.233 2.376 1.00 96.38 93 GLN A CA 1
ATOM 675 C C . GLN A 1 93 ? 3.929 2.462 2.919 1.00 96.38 93 GLN A C 1
ATOM 677 O O . GLN A 1 93 ? 3.063 1.598 2.771 1.00 96.38 93 GLN A O 1
ATOM 682 N N . MET A 1 94 ? 3.699 3.621 3.531 1.00 96.62 94 MET A N 1
ATOM 683 C CA . MET A 1 94 ? 2.422 3.999 4.134 1.00 96.62 94 MET A CA 1
ATOM 684 C C . MET A 1 94 ? 2.008 5.398 3.681 1.00 96.62 94 MET A C 1
ATOM 686 O O . MET A 1 94 ? 2.836 6.307 3.621 1.00 96.62 94 MET A O 1
ATOM 690 N N . TRP A 1 95 ? 0.715 5.580 3.420 1.00 97.19 95 TRP A N 1
ATOM 691 C CA . TRP A 1 95 ? 0.108 6.867 3.084 1.00 97.19 95 TRP A CA 1
ATOM 692 C C . TRP A 1 95 ? -1.054 7.161 4.029 1.00 97.19 95 TRP A C 1
ATOM 694 O O . TRP A 1 95 ? -2.018 6.395 4.059 1.00 97.19 95 TRP A O 1
ATOM 704 N N . ASP A 1 96 ? -1.012 8.299 4.725 1.00 94.38 96 ASP A N 1
ATOM 705 C CA . ASP A 1 96 ? -2.215 8.866 5.337 1.00 94.38 96 ASP A CA 1
ATOM 706 C C . ASP A 1 96 ? -3.068 9.525 4.238 1.00 94.38 96 ASP A C 1
ATOM 708 O O . ASP A 1 96 ? -2.709 10.542 3.633 1.00 94.38 96 ASP A O 1
ATOM 712 N N . LEU A 1 97 ? -4.229 8.930 3.957 1.00 94.69 97 LEU A N 1
ATOM 713 C CA . LEU A 1 97 ? -5.110 9.350 2.865 1.00 94.69 97 LEU A CA 1
ATOM 714 C C . LEU A 1 97 ? -5.843 10.668 3.166 1.00 94.69 97 LEU A C 1
ATOM 716 O O . LEU A 1 97 ? -6.512 11.223 2.285 1.00 94.69 97 LEU A O 1
ATOM 720 N N . ARG A 1 98 ? -5.726 11.180 4.394 1.00 92.19 98 ARG A N 1
ATOM 721 C CA . ARG A 1 98 ? -6.336 12.431 4.861 1.00 92.19 98 ARG A CA 1
ATOM 722 C C . ARG A 1 98 ? -5.416 13.628 4.672 1.00 92.19 98 ARG A C 1
ATOM 724 O O . ARG A 1 98 ? -5.881 14.761 4.790 1.00 92.19 98 ARG A O 1
ATOM 731 N N . GLU A 1 99 ? -4.140 13.410 4.349 1.00 92.94 99 GLU A N 1
ATOM 732 C CA . GLU A 1 99 ? -3.212 14.506 4.083 1.00 92.94 99 GLU A CA 1
ATOM 733 C C . GLU A 1 99 ? -3.774 15.465 3.026 1.00 92.94 99 GLU A C 1
ATOM 735 O O . GLU A 1 99 ? -4.423 15.065 2.053 1.00 92.94 99 GLU A O 1
ATOM 740 N N . ALA A 1 100 ? -3.517 16.762 3.176 1.00 93.06 100 ALA A N 1
ATOM 741 C CA . ALA A 1 100 ? -3.982 17.739 2.202 1.00 93.06 100 ALA A CA 1
ATOM 742 C C . ALA A 1 100 ? -3.278 17.528 0.851 1.00 93.06 100 ALA A C 1
ATOM 744 O O . ALA A 1 100 ? -2.051 17.500 0.781 1.00 93.06 100 ALA A O 1
ATOM 745 N N . GLY A 1 101 ? -4.047 17.448 -0.241 1.00 91.62 101 GLY A N 1
ATOM 746 C CA . GLY A 1 101 ? -3.496 17.266 -1.592 1.00 91.62 101 GLY A CA 1
ATOM 747 C C . GLY A 1 101 ? -2.485 18.347 -2.007 1.00 91.62 101 GLY A C 1
ATOM 748 O O . GLY A 1 101 ? -1.618 18.086 -2.833 1.00 91.62 101 GLY A O 1
ATOM 749 N N . SER A 1 102 ? -2.549 19.537 -1.397 1.00 93.25 102 SER A N 1
ATOM 750 C CA . SER A 1 102 ? -1.609 20.646 -1.612 1.00 93.25 102 SER A CA 1
ATOM 751 C C . SER A 1 102 ? -0.181 20.374 -1.128 1.00 93.25 102 SER A C 1
ATOM 753 O O . SER A 1 102 ? 0.730 21.086 -1.541 1.00 93.25 102 SER A O 1
ATOM 755 N N . ARG A 1 103 ? 0.029 19.363 -0.274 1.00 93.00 103 ARG A N 1
ATOM 756 C CA . ARG A 1 103 ? 1.359 18.947 0.206 1.00 93.00 103 ARG A CA 1
ATOM 757 C C . ARG A 1 103 ? 2.111 18.060 -0.784 1.00 93.00 103 ARG A C 1
ATOM 759 O O . ARG A 1 103 ? 3.261 17.712 -0.535 1.00 93.00 103 ARG A O 1
ATOM 766 N N . HIS A 1 104 ? 1.475 17.682 -1.888 1.00 94.25 104 HIS A N 1
ATOM 767 C CA . HIS A 1 104 ? 2.043 16.757 -2.853 1.00 94.25 104 HIS A CA 1
ATOM 768 C C . HIS A 1 104 ? 2.129 17.369 -4.246 1.00 94.25 104 HIS A C 1
ATOM 770 O O . HIS A 1 104 ? 1.484 18.366 -4.575 1.00 94.25 104 HIS A O 1
ATOM 776 N N . GLU A 1 105 ? 2.935 16.727 -5.083 1.00 91.75 105 GLU A N 1
ATOM 777 C CA . GLU A 1 105 ? 3.012 17.036 -6.502 1.00 91.75 105 GLU A CA 1
ATOM 778 C C . GLU A 1 105 ? 1.646 16.830 -7.170 1.00 91.75 105 GLU A C 1
ATOM 780 O O . GLU A 1 105 ? 0.888 15.937 -6.794 1.00 91.75 105 GLU A O 1
ATOM 785 N N . SER A 1 106 ? 1.323 17.643 -8.177 1.00 91.31 106 SER A N 1
ATOM 786 C CA . SER A 1 106 ? 0.096 17.477 -8.958 1.00 91.31 106 SER A CA 1
ATOM 787 C C . SER A 1 106 ? 0.392 16.998 -10.372 1.00 91.31 106 SER A C 1
ATOM 789 O O . SER A 1 106 ? 1.277 17.538 -11.034 1.00 91.31 106 SER A O 1
ATOM 791 N N . VAL A 1 107 ? -0.415 16.065 -10.859 1.00 90.75 107 VAL A N 1
ATOM 792 C CA . VAL A 1 107 ? -0.348 15.497 -12.209 1.00 90.75 107 VAL A CA 1
ATOM 793 C C . VAL A 1 107 ? -1.691 15.659 -12.917 1.00 90.75 107 VAL A C 1
ATOM 795 O O . VAL A 1 107 ? -2.730 15.803 -12.275 1.00 90.75 107 VAL A O 1
ATOM 798 N N . MET A 1 108 ? -1.670 15.651 -14.248 1.00 88.19 108 MET A N 1
ATOM 799 C CA . MET A 1 108 ? -2.891 15.632 -15.055 1.00 88.19 108 MET A CA 1
ATOM 800 C C . MET A 1 108 ? -3.263 14.185 -15.368 1.00 88.19 108 MET A C 1
ATOM 802 O O . MET A 1 108 ? -2.409 13.423 -15.820 1.00 88.19 108 MET A O 1
ATOM 806 N N . VAL A 1 109 ? -4.519 13.811 -15.139 1.00 83.62 109 VAL A N 1
ATOM 807 C CA . VAL A 1 109 ? -5.063 12.493 -15.478 1.00 83.62 109 VAL A CA 1
ATOM 808 C C . VAL A 1 109 ? -6.434 12.684 -16.105 1.00 83.62 109 VAL A C 1
ATOM 810 O O . VAL A 1 109 ? -7.353 13.181 -15.465 1.00 83.62 109 VAL A O 1
ATOM 813 N N . GLY A 1 110 ? -6.571 12.315 -17.380 1.00 80.44 110 GLY A N 1
ATOM 814 C CA . GLY A 1 110 ? -7.850 12.430 -18.086 1.00 80.44 110 GLY A CA 1
ATOM 815 C C . GLY A 1 110 ? -8.351 13.872 -18.221 1.00 80.44 110 GLY A C 1
ATOM 816 O O . GLY A 1 110 ? -9.554 14.082 -18.305 1.00 80.44 110 GLY A O 1
ATOM 817 N N . GLY A 1 111 ? -7.449 14.859 -18.234 1.00 83.38 111 GLY A N 1
ATOM 818 C CA . GLY A 1 111 ? -7.808 16.282 -18.255 1.00 83.38 111 GLY A CA 1
ATOM 819 C C . GLY A 1 111 ? -8.079 16.911 -16.883 1.00 83.38 111 GLY A C 1
ATOM 820 O O . GLY A 1 111 ? -8.176 18.132 -16.812 1.00 83.38 111 GLY A O 1
ATOM 821 N N . GLU A 1 112 ? -8.099 16.126 -15.805 1.00 87.19 112 GLU A N 1
ATOM 822 C CA . GLU A 1 112 ? -8.276 16.610 -14.432 1.00 87.19 112 GLU A CA 1
ATOM 823 C C . GLU A 1 112 ? -6.942 16.687 -13.684 1.00 87.19 112 GLU A C 1
ATOM 825 O O . GLU A 1 112 ? -6.049 15.855 -13.874 1.00 87.19 112 GLU A O 1
ATOM 830 N N . ARG A 1 113 ? -6.791 17.696 -12.818 1.00 91.44 113 ARG A N 1
ATOM 831 C CA . ARG A 1 113 ? -5.583 17.862 -11.999 1.00 91.44 113 ARG A CA 1
ATOM 832 C C . ARG A 1 113 ? -5.745 17.123 -10.676 1.00 91.44 113 ARG A C 1
ATOM 834 O O . ARG A 1 113 ? -6.581 17.491 -9.858 1.00 91.44 113 ARG A O 1
ATOM 841 N N . MET A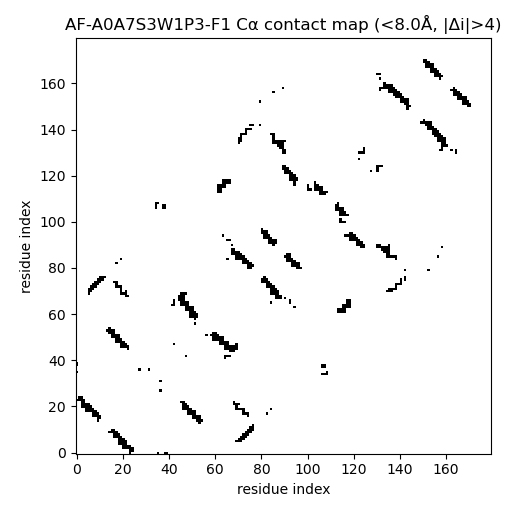 1 114 ? -4.892 16.135 -10.437 1.00 92.56 114 MET A N 1
ATOM 842 C CA . MET A 1 114 ? -4.924 15.287 -9.247 1.00 92.56 114 MET A CA 1
ATOM 843 C C . MET A 1 114 ? -3.620 15.384 -8.457 1.00 92.56 114 MET A C 1
ATOM 845 O O . MET A 1 114 ? -2.551 15.582 -9.034 1.00 92.56 114 MET A O 1
ATOM 849 N N . ALA A 1 115 ? -3.694 15.222 -7.136 1.00 95.3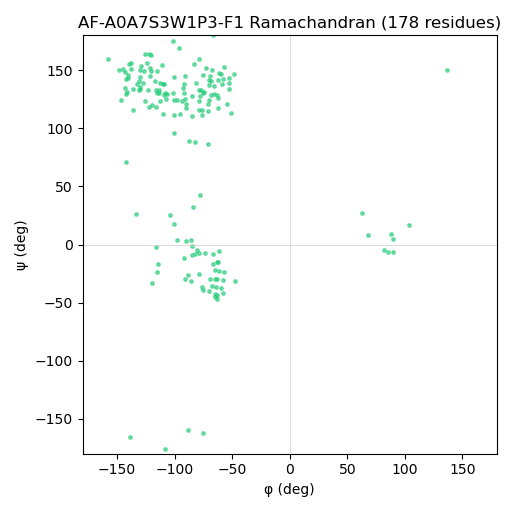1 115 ALA A N 1
ATOM 850 C CA . ALA A 1 115 ? -2.505 15.066 -6.302 1.00 95.31 115 ALA A CA 1
ATOM 851 C C . ALA A 1 115 ? -1.911 13.661 -6.491 1.00 95.31 115 ALA A C 1
ATOM 853 O O . ALA A 1 115 ? -2.631 12.667 -6.396 1.00 95.31 115 ALA A O 1
ATOM 854 N N . LEU A 1 116 ? -0.602 13.592 -6.727 1.00 95.50 116 LEU A N 1
ATOM 855 C CA . LEU A 1 116 ? 0.192 12.370 -6.722 1.00 95.50 116 LEU A CA 1
ATOM 856 C C . LEU A 1 116 ? 0.937 12.278 -5.389 1.00 95.50 116 LEU A C 1
ATOM 858 O O . LEU A 1 116 ? 1.990 12.890 -5.192 1.00 95.50 116 LEU A O 1
ATOM 862 N N . ARG A 1 117 ? 0.357 11.536 -4.448 1.00 96.56 117 ARG A N 1
ATOM 863 C CA . ARG A 1 117 ? 0.806 11.514 -3.054 1.00 96.56 117 ARG A CA 1
ATOM 864 C C . ARG A 1 117 ? 2.050 10.654 -2.887 1.00 96.56 117 ARG A C 1
ATOM 866 O O . ARG A 1 117 ? 2.056 9.498 -3.292 1.00 96.56 117 ARG A O 1
ATOM 873 N N . SER A 1 118 ? 3.096 11.202 -2.277 1.00 94.62 118 SER A N 1
ATOM 874 C CA . SER A 1 118 ? 4.242 10.393 -1.820 1.00 94.62 118 SER A CA 1
ATOM 875 C C . SER A 1 118 ? 3.900 9.684 -0.516 1.00 94.62 118 SER A C 1
ATOM 877 O O . SER A 1 118 ? 2.981 10.153 0.159 1.00 94.62 118 SER A O 1
ATOM 879 N N . PRO A 1 119 ? 4.613 8.606 -0.150 1.00 95.62 119 PRO A N 1
ATOM 880 C CA . PRO A 1 119 ? 4.407 7.964 1.139 1.00 95.62 119 PRO A CA 1
ATOM 881 C C . PRO A 1 119 ? 4.651 8.955 2.278 1.00 95.62 119 PRO A C 1
ATOM 883 O O . PRO A 1 119 ? 5.613 9.724 2.236 1.00 95.62 119 PRO A O 1
ATOM 886 N N . THR A 1 120 ? 3.793 8.907 3.292 1.00 94.62 120 THR A N 1
ATOM 887 C CA . THR A 1 120 ? 3.993 9.576 4.585 1.00 94.62 120 THR A CA 1
ATOM 888 C C . THR A 1 120 ? 5.155 8.927 5.337 1.00 94.62 120 THR A C 1
ATOM 890 O O . THR A 1 120 ? 5.924 9.601 6.016 1.00 94.62 120 THR A O 1
ATOM 893 N N . PHE A 1 121 ? 5.297 7.608 5.188 1.00 94.06 121 PHE A N 1
ATOM 894 C CA . PHE A 1 121 ? 6.362 6.811 5.781 1.00 94.06 121 PHE A CA 1
ATOM 895 C C . PHE A 1 121 ? 6.853 5.751 4.788 1.00 94.06 121 PHE A C 1
ATOM 897 O O . PHE A 1 121 ? 6.073 5.208 4.003 1.00 94.06 121 PHE A O 1
ATOM 904 N N . CYS A 1 122 ? 8.149 5.450 4.839 1.00 93.38 122 CYS A N 1
ATOM 905 C CA . CYS A 1 122 ? 8.789 4.394 4.064 1.00 93.38 122 CYS A CA 1
ATOM 906 C C . CYS A 1 122 ? 9.848 3.714 4.933 1.00 93.38 122 CYS A C 1
ATOM 908 O O . CYS A 1 122 ? 10.703 4.388 5.502 1.00 93.38 122 CYS A O 1
ATOM 910 N N . SER A 1 123 ? 9.813 2.387 5.009 1.00 92.19 123 SER A N 1
ATOM 911 C CA . SER A 1 123 ? 10.767 1.580 5.767 1.00 92.19 123 SER A CA 1
ATOM 912 C C . SER A 1 123 ? 12.053 1.296 4.983 1.00 92.19 123 SER A C 1
ATOM 914 O O . SER A 1 123 ? 12.583 0.189 5.090 1.00 92.19 123 SER A O 1
ATOM 916 N N . ASP A 1 124 ? 12.493 2.212 4.116 1.00 80.50 124 ASP A N 1
ATOM 917 C CA . ASP A 1 124 ? 13.643 1.957 3.248 1.00 80.50 124 ASP A CA 1
ATOM 918 C C . ASP A 1 124 ? 14.838 1.395 4.042 1.00 80.50 124 ASP A C 1
ATOM 920 O O . ASP A 1 124 ? 15.030 1.682 5.228 1.00 80.50 124 ASP A O 1
ATOM 924 N N . GLY A 1 125 ? 15.620 0.519 3.403 1.00 58.97 125 GLY A N 1
ATOM 925 C CA . GLY A 1 125 ? 16.666 -0.259 4.081 1.00 58.97 125 GLY A CA 1
ATOM 926 C C . GLY A 1 125 ? 17.777 0.580 4.730 1.00 58.97 125 GLY A C 1
ATOM 927 O O . GLY A 1 125 ? 18.645 0.024 5.396 1.00 58.97 125 GLY A O 1
ATOM 928 N N . GLY A 1 126 ? 17.768 1.905 4.544 1.00 59.00 126 GLY A N 1
ATOM 929 C CA . GLY A 1 126 ? 18.659 2.840 5.227 1.00 59.00 126 GLY A CA 1
ATOM 930 C C . GLY A 1 126 ? 18.095 3.398 6.538 1.00 59.00 126 GLY A C 1
ATOM 931 O O . GLY A 1 126 ? 18.875 3.708 7.436 1.00 59.00 126 GLY A O 1
ATOM 932 N N . SER A 1 127 ? 16.770 3.528 6.672 1.00 60.59 127 SER A N 1
ATOM 933 C CA . SER A 1 127 ? 16.132 4.128 7.852 1.00 60.59 127 SER A CA 1
ATOM 934 C C . SER A 1 127 ? 15.903 3.129 8.993 1.00 60.59 127 SER A C 1
ATOM 936 O O . SER A 1 127 ? 15.986 3.503 10.165 1.00 60.59 127 SER A O 1
ATOM 938 N N . LEU A 1 128 ? 15.670 1.851 8.675 1.00 69.25 128 LEU A N 1
ATOM 939 C CA . LEU A 1 128 ? 15.401 0.803 9.662 1.00 69.25 128 LEU A CA 1
ATOM 940 C C . LEU A 1 128 ? 16.409 -0.342 9.560 1.00 69.25 128 LEU A C 1
ATOM 942 O O . LEU A 1 128 ? 16.454 -1.068 8.573 1.00 69.25 128 LEU A O 1
ATOM 946 N N . SER A 1 129 ? 17.159 -0.569 10.639 1.00 69.12 129 SER A N 1
ATOM 947 C CA . SER A 1 129 ? 18.186 -1.620 10.729 1.00 69.12 129 SER A CA 1
ATOM 948 C C . SER A 1 129 ? 17.647 -3.058 10.687 1.00 69.12 129 SER A C 1
ATOM 950 O O . SER A 1 129 ? 18.437 -3.992 10.605 1.00 69.12 129 SER A O 1
ATOM 952 N N . HIS A 1 130 ? 16.323 -3.246 10.749 1.00 79.19 130 HIS A N 1
ATOM 953 C CA . HIS A 1 130 ? 15.667 -4.557 10.843 1.00 79.19 130 HIS A CA 1
ATOM 954 C C . HIS A 1 130 ? 14.481 -4.714 9.871 1.00 79.19 130 HIS A C 1
ATOM 956 O O . HIS A 1 130 ? 13.558 -5.479 10.145 1.00 79.19 130 HIS A O 1
ATOM 962 N N . GLY A 1 131 ? 14.480 -3.987 8.749 1.00 89.19 131 GLY A N 1
ATOM 963 C CA . GLY A 1 131 ? 13.453 -4.132 7.712 1.00 89.19 131 GLY A CA 1
ATOM 964 C C . GLY A 1 131 ? 13.475 -5.492 6.995 1.00 89.19 131 GLY A C 1
ATOM 965 O O . GLY A 1 131 ? 14.303 -6.370 7.275 1.00 89.19 131 GLY A O 1
ATOM 966 N N . HIS A 1 132 ? 12.557 -5.672 6.045 1.00 94.44 132 HIS A N 1
ATOM 967 C CA . HIS A 1 132 ? 12.651 -6.780 5.094 1.00 94.44 132 HIS A CA 1
ATOM 968 C C . HIS A 1 132 ? 13.821 -6.557 4.134 1.00 94.44 132 HIS A C 1
ATOM 970 O O . HIS A 1 132 ? 14.110 -5.433 3.734 1.00 94.44 132 HIS A O 1
ATOM 976 N N . GLU A 1 133 ? 14.475 -7.651 3.753 1.00 92.69 133 GLU A N 1
ATOM 977 C CA . GLU A 1 133 ? 15.615 -7.655 2.817 1.00 92.69 133 GLU A CA 1
ATOM 978 C C . GLU A 1 133 ? 15.288 -8.421 1.526 1.00 92.69 133 GLU A C 1
ATOM 980 O O . GLU A 1 133 ? 16.102 -8.515 0.609 1.00 92.69 133 GLU A O 1
ATOM 985 N N . ALA A 1 134 ? 14.084 -8.988 1.460 1.00 95.00 134 ALA A N 1
ATOM 986 C CA . ALA A 1 134 ? 13.553 -9.727 0.331 1.00 95.00 134 ALA A CA 1
ATOM 987 C C . ALA A 1 134 ? 12.194 -9.130 -0.083 1.00 95.00 134 ALA A C 1
ATOM 989 O O . ALA A 1 134 ? 11.580 -8.404 0.704 1.00 95.00 134 ALA A O 1
ATOM 990 N N . PRO A 1 135 ? 11.692 -9.439 -1.294 1.00 96.62 135 PRO A N 1
ATOM 991 C CA . PRO A 1 135 ? 10.399 -8.946 -1.753 1.00 96.62 135 PRO A CA 1
ATOM 992 C C . PRO A 1 135 ? 9.286 -9.241 -0.749 1.00 96.62 135 PRO A C 1
ATOM 994 O O . PRO A 1 135 ? 9.161 -10.377 -0.286 1.00 96.62 135 PRO A O 1
ATOM 997 N N . VAL A 1 136 ? 8.448 -8.247 -0.453 1.00 97.56 136 VAL A N 1
ATOM 998 C CA . VAL A 1 136 ? 7.265 -8.457 0.391 1.00 97.56 136 VAL A CA 1
ATOM 999 C C . VAL A 1 136 ? 6.256 -9.302 -0.383 1.00 97.56 136 VAL A C 1
ATOM 1001 O O . VAL A 1 136 ? 5.865 -8.951 -1.498 1.00 97.56 136 VAL A O 1
ATOM 1004 N N . VAL A 1 137 ? 5.833 -10.428 0.187 1.00 98.25 137 VAL A N 1
ATOM 1005 C CA . VAL A 1 137 ? 4.942 -11.405 -0.469 1.00 98.25 137 VAL A CA 1
ATOM 1006 C C . VAL A 1 137 ? 3.582 -11.530 0.203 1.00 98.25 137 VAL A C 1
ATOM 1008 O O . VAL A 1 137 ? 2.646 -12.022 -0.431 1.00 98.25 137 VAL A O 1
ATOM 1011 N N . ALA A 1 138 ? 3.445 -11.056 1.440 1.00 97.94 138 ALA A N 1
ATOM 1012 C CA . ALA A 1 138 ? 2.166 -10.937 2.124 1.00 97.94 138 ALA A CA 1
ATOM 1013 C C . ALA A 1 138 ? 2.108 -9.640 2.933 1.00 97.94 138 ALA A C 1
ATOM 1015 O O . ALA A 1 138 ? 3.111 -9.204 3.503 1.00 97.94 138 ALA A O 1
ATOM 1016 N N . LEU A 1 139 ? 0.923 -9.038 2.954 1.00 97.81 139 LEU A N 1
ATOM 1017 C CA . LEU A 1 139 ? 0.626 -7.823 3.691 1.00 97.81 139 LEU A CA 1
ATOM 1018 C C . LEU A 1 139 ? -0.822 -7.904 4.171 1.00 97.81 139 LEU A C 1
ATOM 1020 O O . LEU A 1 139 ? -1.722 -8.096 3.358 1.00 97.81 139 LEU A O 1
ATOM 1024 N N . GLU A 1 140 ? -1.037 -7.771 5.472 1.00 96.19 140 GLU A N 1
ATOM 1025 C CA . GLU A 1 140 ? -2.362 -7.837 6.083 1.00 96.19 140 GLU A CA 1
ATOM 1026 C C . GLU A 1 140 ? -2.504 -6.716 7.104 1.00 96.19 140 GLU A C 1
ATOM 1028 O O . GLU A 1 140 ? -1.604 -6.490 7.912 1.00 96.19 140 GLU A O 1
ATOM 1033 N N . VAL A 1 141 ? -3.634 -6.014 7.065 1.00 94.31 141 VAL A N 1
ATOM 1034 C CA . VAL A 1 141 ? -3.951 -4.956 8.021 1.00 94.31 141 VAL A CA 1
ATOM 1035 C C . VAL A 1 141 ? -5.133 -5.371 8.883 1.00 94.31 141 VAL A C 1
ATOM 1037 O O . VAL A 1 141 ? -6.141 -5.863 8.384 1.00 94.31 141 VAL A O 1
ATOM 1040 N N . THR A 1 142 ? -4.996 -5.174 10.188 1.00 90.62 142 THR A N 1
ATOM 1041 C CA . THR A 1 142 ? -6.056 -5.361 11.174 1.00 90.62 142 THR A CA 1
ATOM 1042 C C . THR A 1 142 ? -6.462 -3.990 11.697 1.00 90.62 142 THR A C 1
ATOM 1044 O O . THR A 1 142 ? -5.673 -3.299 12.346 1.00 90.62 142 THR A O 1
ATOM 1047 N N . GLU A 1 143 ? -7.689 -3.584 11.371 1.00 86.56 143 GLU A N 1
ATOM 1048 C CA . GLU A 1 143 ? -8.287 -2.348 11.878 1.00 86.56 143 GLU A CA 1
ATOM 1049 C C . GLU A 1 143 ? -8.718 -2.519 13.346 1.00 86.56 143 GLU A C 1
ATOM 1051 O O . GLU A 1 143 ? -9.161 -3.607 13.736 1.00 86.56 143 GLU A O 1
ATOM 1056 N N . PRO A 1 144 ? -8.618 -1.462 14.170 1.00 80.25 144 PRO A N 1
ATOM 1057 C CA . PRO A 1 144 ? -9.101 -1.498 15.542 1.00 80.25 144 PRO A CA 1
ATOM 1058 C C . PRO A 1 144 ? -10.613 -1.739 15.583 1.00 80.25 144 PRO A C 1
ATOM 1060 O O . PRO A 1 144 ? -11.384 -1.210 14.779 1.00 80.25 144 PRO A O 1
ATOM 1063 N N . ILE A 1 145 ? -11.054 -2.528 16.562 1.00 74.31 145 ILE A N 1
ATOM 1064 C CA . ILE A 1 145 ? -12.475 -2.816 16.759 1.00 74.31 145 ILE A CA 1
ATOM 1065 C C . ILE A 1 145 ? -13.138 -1.582 17.394 1.00 74.31 145 ILE A C 1
ATOM 1067 O O . ILE A 1 145 ? -12.647 -1.094 18.418 1.00 74.31 145 ILE A O 1
ATOM 1071 N N . PRO A 1 146 ? -14.269 -1.081 16.857 1.00 68.56 146 PRO A N 1
ATOM 1072 C CA . PRO A 1 146 ? -15.005 0.014 17.479 1.00 68.56 146 PRO A CA 1
ATOM 1073 C C . PRO A 1 146 ? -15.356 -0.301 18.942 1.00 68.56 146 PRO A C 1
ATOM 1075 O O . PRO A 1 146 ? -16.037 -1.286 19.223 1.00 68.56 146 PRO A O 1
ATOM 1078 N N . GLY A 1 147 ? -14.898 0.543 19.873 1.00 66.12 147 GLY A N 1
ATOM 1079 C CA . GLY A 1 147 ? -15.123 0.373 21.315 1.00 66.12 147 GLY A CA 1
ATOM 1080 C C . GLY A 1 147 ? -14.062 -0.449 22.060 1.00 66.12 147 GLY A C 1
ATOM 1081 O O . GLY A 1 147 ? -14.240 -0.696 23.250 1.00 66.12 147 GLY A O 1
ATOM 1082 N N . ALA A 1 148 ? -12.977 -0.867 21.399 1.00 67.44 148 ALA A N 1
ATOM 1083 C CA . ALA A 1 148 ? -11.813 -1.442 22.071 1.00 67.44 148 ALA A CA 1
ATOM 1084 C C . ALA A 1 148 ? -11.001 -0.375 22.831 1.00 67.44 148 ALA A C 1
ATOM 1086 O O . ALA A 1 148 ? -10.960 0.789 22.434 1.00 67.44 148 ALA A O 1
ATOM 1087 N N . GLU A 1 149 ? -10.322 -0.794 23.904 1.00 64.31 149 GLU A N 1
ATOM 1088 C CA . GLU A 1 149 ? -9.423 0.057 24.705 1.00 64.31 149 GLU A CA 1
ATOM 1089 C C . GLU A 1 149 ? -8.218 0.566 23.889 1.00 64.31 149 GLU A C 1
ATOM 1091 O O . GLU A 1 149 ? -7.713 1.657 24.141 1.00 64.31 149 GLU A O 1
ATOM 1096 N N . THR A 1 150 ? -7.768 -0.204 22.890 1.00 63.22 150 THR A N 1
ATOM 1097 C CA . THR A 1 150 ? -6.672 0.165 21.984 1.00 63.22 150 THR A CA 1
ATOM 1098 C C . THR A 1 150 ? -7.226 0.527 20.611 1.00 63.22 150 THR A C 1
ATOM 1100 O O . THR A 1 150 ? -7.966 -0.254 20.011 1.00 63.22 150 THR A O 1
ATOM 1103 N N . THR A 1 151 ? -6.827 1.683 20.085 1.00 69.88 151 THR A N 1
ATOM 1104 C CA . THR A 1 151 ? -7.236 2.165 18.751 1.00 69.88 151 THR A CA 1
ATOM 1105 C C . THR A 1 151 ? -6.159 1.930 17.694 1.00 69.88 151 THR A C 1
ATOM 1107 O O . THR A 1 151 ? -6.183 2.525 16.621 1.00 69.88 151 THR A O 1
ATOM 1110 N N . ASP A 1 152 ? -5.217 1.040 17.994 1.00 81.56 152 ASP A N 1
ATOM 1111 C CA . ASP A 1 152 ? -4.029 0.861 17.180 1.00 81.56 152 ASP A CA 1
ATOM 1112 C C . ASP A 1 152 ? -4.344 0.035 15.941 1.00 81.56 152 ASP A C 1
ATOM 1114 O O . ASP A 1 152 ? -4.960 -1.032 16.002 1.00 81.56 152 ASP A O 1
ATOM 1118 N N . LEU A 1 153 ? -3.871 0.527 14.805 1.00 88.62 153 LEU A N 1
ATOM 1119 C CA . LEU A 1 153 ? -3.891 -0.216 13.560 1.00 88.62 153 LEU A CA 1
ATOM 1120 C C . LEU A 1 153 ? -2.649 -1.102 13.524 1.00 88.62 153 LEU A C 1
ATOM 1122 O O . LEU A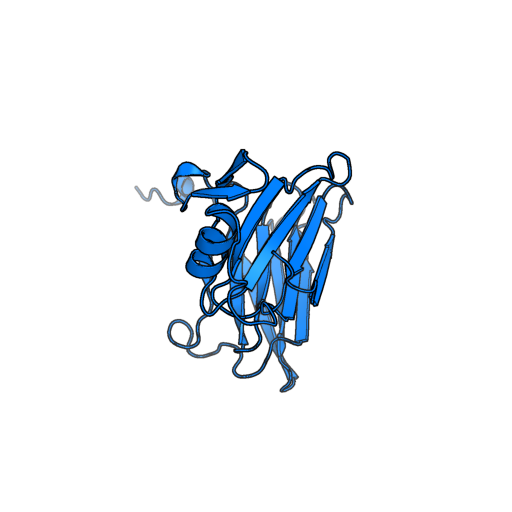 1 153 ? -1.525 -0.625 13.695 1.00 88.62 153 LEU A O 1
ATOM 1126 N N . VAL A 1 154 ? -2.844 -2.396 13.282 1.00 92.62 154 VAL A N 1
ATOM 1127 C CA . VAL A 1 154 ? -1.743 -3.361 13.190 1.00 92.62 154 VAL A CA 1
ATOM 1128 C C . VAL A 1 154 ? -1.569 -3.794 11.744 1.00 92.62 154 VAL A C 1
ATOM 1130 O O . VAL A 1 154 ? -2.526 -4.190 11.083 1.00 92.62 154 VAL A O 1
ATOM 1133 N N . LEU A 1 155 ? -0.337 -3.740 11.253 1.00 95.75 155 LEU A N 1
ATOM 1134 C CA . LEU A 1 155 ? 0.046 -4.253 9.944 1.00 95.75 155 LEU A CA 1
ATOM 1135 C C . LEU A 1 155 ? 0.990 -5.435 10.144 1.00 95.75 155 LEU A C 1
ATOM 1137 O O . LEU A 1 155 ? 1.986 -5.324 10.849 1.00 95.75 155 LEU A O 1
ATOM 1141 N N . SER A 1 156 ? 0.715 -6.547 9.482 1.00 97.38 156 SER A N 1
ATOM 1142 C CA . SER A 1 156 ? 1.618 -7.692 9.404 1.00 97.38 156 SER A CA 1
ATOM 1143 C C . SER A 1 156 ? 2.183 -7.780 7.994 1.00 97.38 156 SER A C 1
ATOM 1145 O O . SER A 1 156 ? 1.432 -7.780 7.018 1.00 97.38 156 SER A O 1
ATOM 1147 N N . SER A 1 157 ? 3.504 -7.867 7.872 1.00 97.56 157 SER A N 1
ATOM 1148 C CA . SER A 1 157 ? 4.189 -8.012 6.588 1.00 97.56 157 SER A CA 1
ATOM 1149 C C . SER A 1 157 ? 5.138 -9.201 6.605 1.00 97.56 157 SER A C 1
ATOM 1151 O O . SER A 1 157 ? 5.843 -9.438 7.584 1.00 97.56 157 SER A O 1
ATOM 1153 N N . MET A 1 158 ? 5.172 -9.955 5.509 1.00 98.19 158 MET A N 1
ATOM 1154 C CA . MET A 1 158 ? 6.068 -11.097 5.347 1.00 98.19 158 MET A CA 1
ATOM 1155 C C . MET A 1 158 ? 6.801 -11.004 4.016 1.00 98.19 158 MET A C 1
ATOM 1157 O O . MET A 1 158 ? 6.180 -10.751 2.978 1.00 98.19 158 MET A O 1
ATOM 1161 N N . ASP A 1 159 ? 8.110 -11.239 4.039 1.00 97.50 159 ASP A N 1
ATOM 1162 C CA . ASP A 1 159 ? 8.922 -11.301 2.826 1.00 97.50 159 ASP A CA 1
ATOM 1163 C C . ASP A 1 159 ? 9.146 -12.730 2.317 1.00 97.50 159 ASP A C 1
ATOM 1165 O O . ASP A 1 159 ? 8.832 -13.722 2.977 1.00 97.50 159 ASP A O 1
ATOM 1169 N N . ALA A 1 160 ? 9.686 -12.835 1.104 1.00 98.06 160 ALA A N 1
ATOM 1170 C CA . ALA A 1 160 ? 9.952 -14.104 0.431 1.00 98.06 160 ALA A CA 1
ATOM 1171 C C . ALA A 1 160 ? 10.966 -15.005 1.164 1.00 98.06 160 ALA A C 1
ATOM 1173 O O . ALA A 1 160 ? 11.056 -16.189 0.843 1.00 98.06 160 ALA A O 1
ATOM 1174 N N . SER A 1 161 ? 11.724 -14.472 2.130 1.00 97.25 161 SER A N 1
ATOM 1175 C CA . SER A 1 161 ? 12.627 -15.260 2.979 1.00 97.25 161 SER A CA 1
ATOM 1176 C C . SER A 1 161 ? 11.920 -15.878 4.191 1.00 97.25 161 SER A C 1
ATOM 1178 O O . SER A 1 161 ? 12.503 -16.706 4.887 1.00 97.25 161 SER A O 1
ATOM 1180 N N . GLY A 1 162 ? 10.660 -15.499 4.435 1.00 96.50 162 GLY A N 1
ATOM 1181 C CA . GLY A 1 162 ? 9.876 -15.923 5.592 1.00 96.50 162 GLY A CA 1
ATOM 1182 C C . GLY A 1 162 ? 10.054 -15.031 6.823 1.00 96.50 162 GLY A C 1
ATOM 1183 O O . GLY A 1 162 ? 9.558 -15.384 7.893 1.00 96.50 162 GLY A O 1
ATOM 1184 N N . LYS A 1 163 ? 10.730 -13.878 6.710 1.00 95.62 163 LYS A N 1
ATOM 1185 C CA . LYS A 1 163 ? 10.791 -12.893 7.800 1.00 95.62 163 LYS A CA 1
ATOM 1186 C C . LYS A 1 163 ? 9.414 -12.237 7.925 1.00 95.62 163 LYS A C 1
ATOM 1188 O O . LYS A 1 163 ? 8.931 -11.642 6.963 1.00 95.62 163 LYS A O 1
ATOM 1193 N N . LEU A 1 164 ? 8.800 -12.349 9.102 1.00 97.00 164 LEU A N 1
ATOM 1194 C CA . LEU A 1 164 ? 7.544 -11.692 9.476 1.00 97.00 164 LEU A CA 1
ATOM 1195 C C . LEU A 1 164 ? 7.854 -10.477 10.358 1.00 97.00 164 LEU A C 1
ATOM 1197 O O . LEU A 1 164 ? 8.585 -10.606 11.340 1.00 97.00 164 LEU A O 1
ATOM 1201 N N . ILE A 1 165 ? 7.285 -9.319 10.029 1.00 95.81 165 ILE A N 1
ATOM 1202 C CA . ILE A 1 165 ? 7.365 -8.093 10.830 1.00 95.81 165 ILE A CA 1
ATOM 1203 C C . ILE A 1 165 ? 5.942 -7.633 11.150 1.00 95.81 165 ILE A C 1
ATOM 1205 O O . ILE A 1 165 ? 5.082 -7.588 10.271 1.00 95.81 165 ILE A O 1
ATOM 1209 N N . VAL A 1 166 ? 5.706 -7.293 12.416 1.00 95.38 166 VAL A N 1
ATOM 1210 C CA . VAL A 1 166 ? 4.451 -6.701 12.884 1.00 95.38 166 VAL A CA 1
ATOM 1211 C C . VAL A 1 166 ? 4.707 -5.233 13.198 1.00 95.38 166 VAL A C 1
ATOM 1213 O O . VAL A 1 166 ? 5.602 -4.905 13.977 1.00 95.38 166 VAL A O 1
ATOM 1216 N N . TRP A 1 167 ? 3.920 -4.361 12.583 1.00 93.62 167 TRP A N 1
ATOM 1217 C CA . TRP A 1 167 ? 3.960 -2.918 12.753 1.00 93.62 167 TRP A CA 1
ATOM 1218 C C . TRP A 1 167 ? 2.716 -2.481 13.510 1.00 93.62 167 TRP A C 1
ATOM 1220 O O . TRP A 1 167 ? 1.611 -2.938 13.221 1.00 93.62 167 TRP A O 1
ATOM 1230 N N . GLN A 1 168 ? 2.895 -1.559 14.445 1.00 90.88 168 GLN A N 1
ATOM 1231 C CA . GLN A 1 168 ? 1.806 -0.938 15.180 1.00 90.88 168 GLN A CA 1
ATOM 1232 C C . GLN A 1 168 ? 1.797 0.546 14.838 1.00 90.88 168 GLN A C 1
ATOM 1234 O O . GLN A 1 168 ? 2.781 1.252 15.068 1.00 90.88 168 GLN A O 1
ATOM 1239 N N . LEU A 1 169 ? 0.701 1.003 14.245 1.00 89.31 169 LEU A N 1
ATOM 1240 C CA . LEU A 1 169 ? 0.462 2.406 13.965 1.00 89.31 169 LEU A CA 1
ATOM 1241 C C . LEU A 1 169 ? -0.364 2.984 15.110 1.00 89.31 169 LEU A C 1
ATOM 1243 O O . LEU A 1 169 ? -1.533 2.640 15.286 1.00 89.31 169 LEU A O 1
ATOM 1247 N N . LEU A 1 170 ? 0.275 3.867 15.871 1.00 83.38 170 LEU A N 1
ATOM 1248 C CA . LEU A 1 170 ? -0.356 4.604 16.955 1.00 83.38 170 LEU A CA 1
ATOM 1249 C C . LEU A 1 170 ? -0.919 5.909 16.398 1.00 83.38 170 LEU A C 1
ATOM 1251 O O . LEU A 1 170 ? -0.177 6.740 15.869 1.00 83.38 170 LEU A O 1
ATOM 1255 N N . GLU A 1 171 ? -2.226 6.094 16.534 1.00 74.75 171 GLU A N 1
ATOM 1256 C CA . GLU A 1 171 ? -2.885 7.361 16.249 1.00 74.75 171 GLU A CA 1
ATOM 1257 C C . GLU A 1 171 ? -3.145 8.083 17.574 1.00 74.75 171 GLU A C 1
ATOM 1259 O O . GLU A 1 171 ? -3.924 7.631 18.407 1.00 74.75 171 GLU A O 1
ATOM 1264 N N . GLY A 1 172 ? -2.442 9.193 17.799 1.00 66.88 172 GLY A N 1
ATOM 1265 C CA . GLY A 1 172 ? -2.546 9.977 19.025 1.00 66.88 172 GLY A CA 1
ATOM 1266 C C . GLY A 1 172 ? -2.849 11.438 18.731 1.00 66.88 172 GLY A C 1
ATOM 1267 O O . GLY A 1 172 ? -2.416 11.982 17.713 1.00 66.88 172 GLY A O 1
ATOM 1268 N N . ASP A 1 173 ? -3.562 12.088 19.647 1.00 64.00 173 ASP A N 1
ATOM 1269 C CA . ASP A 1 173 ? -3.655 13.541 19.643 1.00 64.00 173 ASP A CA 1
ATOM 1270 C C . ASP A 1 173 ? -2.371 14.125 20.247 1.00 64.00 173 ASP A C 1
ATOM 1272 O O . ASP A 1 173 ? -2.064 13.927 21.425 1.00 64.00 173 ASP A O 1
ATOM 1276 N N . LEU A 1 174 ? -1.609 14.857 19.432 1.00 58.91 174 LEU A N 1
ATOM 1277 C CA . LEU A 1 174 ? -0.410 15.564 19.882 1.00 58.91 174 LEU A CA 1
ATOM 1278 C C . LEU A 1 174 ? -0.737 16.657 20.915 1.00 58.91 174 LEU A C 1
ATOM 1280 O O . LEU A 1 174 ? 0.173 17.118 21.602 1.00 58.91 174 LEU A O 1
ATOM 1284 N N . SER A 1 175 ? -2.008 17.053 21.065 1.00 61.12 175 SER A N 1
ATOM 1285 C CA . SER A 1 175 ? -2.455 17.952 22.137 1.00 61.12 175 SER A CA 1
ATOM 1286 C C . SER A 1 175 ? -2.217 17.377 23.540 1.00 61.12 175 SER A C 1
ATOM 1288 O O . SER A 1 175 ? -2.061 18.136 24.489 1.00 61.12 175 SER A O 1
ATOM 1290 N N . LEU A 1 176 ? -2.101 16.051 23.673 1.00 56.47 176 LEU A N 1
ATOM 1291 C CA . LEU A 1 176 ? -1.772 15.377 24.934 1.00 56.47 176 LEU A CA 1
ATOM 1292 C C . LEU A 1 176 ? -0.263 15.360 25.236 1.00 56.47 176 LEU A C 1
ATOM 1294 O O . LEU A 1 176 ? 0.138 14.965 26.328 1.00 56.47 176 LEU A O 1
ATOM 1298 N N . LEU A 1 177 ? 0.576 15.781 24.283 1.00 55.44 177 LEU A N 1
ATOM 1299 C CA . LEU A 1 177 ? 2.032 15.882 24.438 1.00 55.44 177 LEU A CA 1
ATOM 1300 C C . LEU A 1 177 ? 2.501 17.302 24.783 1.00 55.44 177 LEU A C 1
ATOM 1302 O O . LEU A 1 177 ? 3.709 17.525 24.895 1.00 55.44 177 LEU A O 1
ATOM 1306 N N . SER A 1 178 ? 1.588 18.264 24.981 1.00 52.41 178 SER A N 1
ATOM 1307 C CA . SER A 1 178 ? 1.947 19.520 25.644 1.00 52.41 178 SER A CA 1
ATOM 1308 C C . SER A 1 178 ? 2.199 19.236 27.126 1.00 52.41 178 SER A C 1
ATOM 1310 O O . SER A 1 178 ? 1.290 19.304 27.951 1.00 52.41 178 SER A O 1
ATOM 1312 N N . LEU A 1 179 ? 3.434 18.852 27.441 1.00 51.00 179 LEU A N 1
ATOM 1313 C CA . LEU A 1 179 ? 3.956 18.863 28.801 1.00 51.00 179 LEU A CA 1
ATOM 1314 C C . LEU A 1 179 ? 3.981 20.313 29.306 1.00 51.00 179 LEU A C 1
ATOM 1316 O O . LEU A 1 179 ? 4.492 21.195 28.610 1.00 51.00 179 LEU A O 1
ATOM 1320 N N . GLU A 1 180 ? 3.396 20.524 30.486 1.00 43.88 180 GLU A N 1
ATOM 1321 C CA . GLU A 1 180 ? 3.619 21.705 31.334 1.00 43.88 180 GLU A CA 1
ATOM 1322 C C . GLU A 1 180 ? 5.107 21.902 31.663 1.00 43.88 180 GLU A C 1
ATOM 1324 O O . GLU A 1 180 ? 5.832 20.887 31.816 1.00 43.88 180 GLU A O 1
#

pLDDT: mean 85.91, std 13.67, range [42.78, 98.31]

Foldseek 3Di:
DPFDFQEKEAAPVRQKIKTWGFDDPDDDDPPDDPQVVVVCVVQPQATKMFMCGPVHRPDTPAIERGNAGFNYKYAYDPPQGKIWTFHQQQKIFIARPPDDLVVADWTADPNDIHRHHYGPDMPPCVPDVDTDRGGWNDKDWDADDVPDPARWIWMWIAGPVGDIDIDIHDDDDCVVVPDD

Mean predicted aligned error: 6.76 Å

Solvent-accessible surface area (backbone atoms only — not comparable to full-atom values): 10164 Å² total; per-residue (Å²): 126,90,39,49,75,59,34,73,25,55,19,87,81,62,57,35,35,38,38,31,21,30,64,69,83,71,76,85,68,89,87,66,63,74,40,64,58,50,53,48,62,76,29,59,83,20,9,42,32,34,34,32,34,68,94,50,74,90,52,66,75,43,38,34,38,35,75,42,38,45,48,28,41,37,42,45,40,87,89,62,44,37,38,40,31,25,7,56,71,16,30,44,34,32,30,61,72,76,60,63,56,85,81,36,55,73,44,53,56,97,89,41,83,42,41,43,33,62,56,75,42,67,42,40,76,86,80,34,99,78,51,52,84,32,31,24,71,45,57,48,72,46,77,48,58,92,90,51,96,58,75,45,34,36,36,40,38,29,24,73,83,69,56,72,49,79,45,77,47,80,84,75,69,68,79,77,68,68,74,130

InterPro domains:
  IPR015943 WD40/YVTN repeat-like-containing domain superfamily [G3DSA:2.130.10.10] (2-176)
  IPR042505 Cytoplasmic dynein 2 intermediate chain 1 [PTHR16022] (41-171)